Protein AF-A0A951SWK5-F1 (afdb_monomer)

Mean predicted aligned error: 12.71 Å

Radius of gyration: 21.83 Å; Cα contacts (8 Å, |Δi|>4): 196; chains: 1; bounding box: 53×55×47 Å

Sequence (258 aa):
MIQLIGITATIYLVAHISNQRVHWLKRLQWPSSLYTGSILLLLGPQILNWLPETIFESYQSWPGILISFLFSGMILEPAASIKIKGRVIFSQGLYVWLIGFLQLALGYFVVSIWAAPNERLFANAIELSFLGGHGASSAFVEIAARLGFKPAADLAITAATISLIVGMSFGLLIVEFHRRFPNYGQTDNSDQHLEKKEDDTDKDQAKIQQISEQQQFTSFLVPIFPVFVSYLIVNGVALFVPSVKELPLFFFVIVVAY

Solvent-accessible surface area (backbone atoms only — not comparable to full-atom values): 13877 Å² total; per-residue (Å²): 108,72,67,56,54,50,52,52,50,52,47,36,51,54,36,43,54,50,46,75,70,39,72,71,49,54,67,42,66,70,55,54,65,60,49,28,50,52,51,50,52,50,37,21,69,91,66,61,52,71,47,61,65,73,56,54,63,58,54,68,63,45,60,61,55,53,50,22,41,50,50,18,42,65,54,60,46,78,76,68,88,69,82,70,54,66,67,57,58,50,52,51,51,52,50,54,51,50,51,44,54,49,36,35,52,49,19,45,52,54,35,70,77,75,48,62,89,90,50,61,67,46,12,50,22,50,26,27,6,63,76,40,24,59,66,43,13,54,61,38,37,63,57,24,50,76,71,72,43,48,71,35,21,58,47,7,41,54,39,12,57,51,35,50,56,52,50,52,51,50,52,37,45,51,53,49,48,39,73,75,39,72,85,62,79,75,52,88,73,56,56,64,55,47,54,52,45,48,54,50,46,52,52,47,47,54,51,50,60,70,51,38,89,82,45,59,71,56,68,64,47,60,25,46,50,30,45,51,52,29,52,49,48,43,61,58,47,32,75,80,40,66,71,50,69,77,54,64,67,38,63,44,11,52,66,63,36,105

Foldseek 3Di:
DVVLVVVLVVLLVVLVVVCVPDPVSVLLPDDSVLSSVVVCVCCPCVHVPNDDVVSVVVVVPPVLLVLLLVLLLVLLPPPPPPPPPVVNVVVVVVVLVVVLVVQLVVLQVVCVVPHDPVVNLLSCLRSCQQSVAQPSLVVVCVVCVVVVNNVSSVSSNVSNVVNVSVVSSVVSVVVSVCVVCVPPPPPPPPVCVVVVVVVVVVVVVVVVVVVCPPCVVVSSVSSVVLLVVLVVCLVVCCVVPVCSVVDRSSVSSNVSSD

pLDDT: mean 73.69, std 13.9, range [38.12, 92.31]

Nearest PDB structures (foldseek):
  3zx6-assembly1_B  TM=1.359E-01  e=5.012E+00  Archaeoglobus fulgidus DSM 4304

Structure (mmCIF, N/CA/C/O backbone):
data_AF-A0A951SWK5-F1
#
_entry.id   AF-A0A951SWK5-F1
#
loop_
_atom_site.group_PDB
_atom_site.id
_atom_site.type_symbol
_atom_site.label_atom_id
_atom_site.label_alt_id
_atom_site.label_comp_id
_atom_site.label_asym_id
_atom_site.label_entity_id
_atom_site.label_seq_id
_atom_site.pdbx_PDB_ins_code
_atom_site.Cartn_x
_atom_site.Cartn_y
_atom_site.Cartn_z
_atom_site.occupancy
_atom_site.B_iso_or_equiv
_atom_site.auth_seq_id
_atom_site.auth_comp_id
_atom_site.auth_asym_id
_atom_site.auth_atom_id
_atom_site.pdbx_PDB_model_num
ATOM 1 N N . MET A 1 1 ? -17.919 13.934 13.064 1.00 60.19 1 MET A N 1
ATOM 2 C CA . MET A 1 1 ? -16.440 14.051 13.126 1.00 60.19 1 MET A CA 1
ATOM 3 C C . MET A 1 1 ? -15.857 13.733 14.504 1.00 60.19 1 MET A C 1
ATOM 5 O O . MET A 1 1 ? -14.982 12.886 14.567 1.00 60.19 1 MET A O 1
ATOM 9 N N . ILE A 1 2 ? -16.338 14.329 15.605 1.00 70.62 2 ILE A N 1
ATOM 10 C CA . ILE A 1 2 ? -15.786 14.081 16.961 1.00 70.62 2 ILE A CA 1
ATOM 11 C C . ILE A 1 2 ? -15.877 12.600 17.379 1.00 70.62 2 ILE A C 1
ATOM 13 O O . ILE A 1 2 ? -14.906 12.045 17.880 1.00 70.62 2 ILE A O 1
ATOM 17 N N . GLN A 1 3 ? -17.003 11.931 17.105 1.00 70.62 3 GLN A N 1
ATOM 18 C CA . GLN A 1 3 ? -17.177 10.499 17.401 1.00 70.62 3 GLN A CA 1
ATOM 19 C C . GLN A 1 3 ? -16.223 9.597 16.597 1.00 70.62 3 GLN A C 1
ATOM 21 O O . GLN A 1 3 ? -15.676 8.650 17.148 1.00 70.62 3 GLN A O 1
ATOM 26 N N . LEU A 1 4 ? -15.968 9.931 15.326 1.00 69.12 4 LEU A N 1
ATOM 27 C CA . LEU A 1 4 ? -15.008 9.235 14.456 1.00 69.12 4 LEU A CA 1
ATOM 28 C C . LEU A 1 4 ? -13.595 9.281 15.046 1.00 69.12 4 LEU A C 1
ATOM 30 O O . LEU A 1 4 ? -12.956 8.249 15.220 1.00 69.12 4 LEU A O 1
ATOM 34 N N . ILE A 1 5 ? -13.143 10.484 15.404 1.00 74.00 5 ILE A N 1
ATOM 35 C CA . ILE A 1 5 ? -11.809 10.710 15.970 1.00 74.00 5 ILE A CA 1
ATOM 36 C C . ILE A 1 5 ? -11.687 10.023 17.334 1.00 74.00 5 ILE A C 1
ATOM 38 O O . ILE A 1 5 ? -10.668 9.398 17.612 1.00 74.00 5 ILE A O 1
ATOM 42 N N . GLY A 1 6 ? -12.739 10.078 18.160 1.00 77.75 6 GLY A N 1
ATOM 43 C CA . GLY A 1 6 ? -12.783 9.395 19.452 1.00 77.75 6 GLY A CA 1
ATOM 44 C C . GLY A 1 6 ? -12.621 7.881 19.322 1.00 77.75 6 GLY A C 1
ATOM 45 O O . GLY A 1 6 ? -11.788 7.296 20.009 1.00 77.75 6 GLY A O 1
ATOM 46 N N . ILE A 1 7 ? -13.346 7.254 18.391 1.00 76.25 7 ILE A N 1
ATOM 47 C CA . ILE A 1 7 ? -13.276 5.806 18.158 1.00 76.25 7 ILE A CA 1
ATOM 48 C C . ILE A 1 7 ? -11.898 5.401 17.620 1.00 76.25 7 ILE A C 1
ATOM 50 O O . ILE A 1 7 ? -11.304 4.460 18.150 1.00 76.25 7 ILE A O 1
ATOM 54 N N . THR A 1 8 ? -11.336 6.125 16.640 1.00 72.81 8 THR A N 1
ATOM 55 C CA . THR A 1 8 ? -9.964 5.840 16.173 1.00 72.81 8 THR A CA 1
ATOM 56 C C . THR A 1 8 ? -8.959 5.984 17.298 1.00 72.81 8 THR A C 1
ATOM 58 O O . THR A 1 8 ? -8.092 5.132 17.437 1.00 72.81 8 THR A O 1
ATOM 61 N N . ALA A 1 9 ? -9.068 7.042 18.104 1.00 74.69 9 ALA A N 1
ATOM 62 C CA . ALA A 1 9 ? -8.133 7.308 19.186 1.00 74.69 9 ALA A CA 1
ATOM 63 C C . ALA A 1 9 ? -8.199 6.220 20.264 1.00 74.69 9 ALA A C 1
ATOM 65 O O . ALA A 1 9 ? -7.157 5.764 20.728 1.00 74.69 9 ALA A O 1
ATOM 66 N N . THR A 1 10 ? -9.398 5.750 20.627 1.00 78.88 10 THR A N 1
ATOM 67 C CA . THR A 1 10 ? -9.554 4.637 21.571 1.00 78.88 10 THR A CA 1
ATOM 68 C C . THR A 1 10 ? -8.968 3.342 21.010 1.00 78.88 10 THR A C 1
ATOM 70 O O . THR A 1 10 ? -8.192 2.686 21.700 1.00 78.88 10 THR A O 1
ATOM 73 N N . ILE A 1 11 ? -9.269 2.993 19.754 1.00 78.69 11 ILE A N 1
ATOM 74 C CA . ILE A 1 11 ? -8.727 1.782 19.114 1.00 78.69 11 ILE A CA 1
ATOM 75 C C . ILE A 1 11 ? -7.204 1.874 18.988 1.00 78.69 11 ILE A C 1
ATOM 77 O O . ILE A 1 11 ? -6.506 0.915 19.310 1.00 78.69 11 ILE A O 1
ATOM 81 N N . TYR A 1 12 ? -6.680 3.033 18.588 1.00 79.06 12 TYR A N 1
ATOM 82 C CA . TYR A 1 12 ? -5.246 3.290 18.499 1.00 79.06 12 TYR A CA 1
ATOM 83 C C . TYR A 1 12 ? -4.565 3.135 19.857 1.00 79.06 12 TYR A C 1
ATOM 85 O O . TYR A 1 12 ? -3.524 2.492 19.958 1.00 79.06 12 TYR A O 1
ATOM 93 N N . LEU A 1 13 ? -5.165 3.674 20.919 1.00 77.88 13 LEU A N 1
ATOM 94 C CA . LEU A 1 13 ? -4.634 3.581 22.275 1.00 77.88 13 LEU A CA 1
ATOM 95 C C . LEU A 1 13 ? -4.613 2.125 22.761 1.00 77.88 13 LEU A C 1
ATOM 97 O O . LEU A 1 13 ? -3.603 1.673 23.299 1.00 77.88 13 LEU A O 1
ATOM 101 N N . VAL A 1 14 ? -5.674 1.359 22.499 1.00 78.50 14 VAL A N 1
ATOM 102 C CA . VAL A 1 14 ? -5.724 -0.082 22.797 1.00 78.50 14 VAL A CA 1
ATOM 103 C C . VAL A 1 14 ? -4.668 -0.849 21.995 1.00 78.50 14 VAL A C 1
ATOM 105 O O . VAL A 1 14 ? -3.933 -1.658 22.565 1.00 78.50 14 VAL A O 1
ATOM 108 N N . ALA A 1 15 ? -4.537 -0.569 20.697 1.00 71.94 15 ALA A N 1
ATOM 109 C CA . ALA A 1 15 ? -3.539 -1.185 19.827 1.00 71.94 15 ALA A CA 1
ATOM 110 C C . ALA A 1 15 ? -2.110 -0.875 20.297 1.00 71.94 15 ALA A C 1
ATOM 112 O O . ALA A 1 15 ? -1.264 -1.768 20.376 1.00 71.94 15 ALA A O 1
ATOM 113 N N . HIS A 1 16 ? -1.852 0.376 20.679 1.00 74.38 16 HIS A N 1
ATOM 114 C CA . HIS A 1 16 ? -0.561 0.828 21.174 1.00 74.38 16 HIS A CA 1
ATOM 115 C C . HIS A 1 16 ? -0.187 0.148 22.499 1.00 74.38 16 HIS A C 1
ATOM 117 O O . HIS A 1 16 ? 0.918 -0.377 22.629 1.00 74.38 16 HIS A O 1
ATOM 123 N N . ILE A 1 17 ? -1.117 0.080 23.459 1.00 75.25 17 ILE A N 1
ATOM 124 C CA . ILE A 1 17 ? -0.899 -0.619 24.736 1.00 75.25 17 ILE A CA 1
ATOM 125 C C . ILE A 1 17 ? -0.672 -2.120 24.509 1.00 75.25 17 ILE A C 1
ATOM 127 O O . ILE A 1 17 ? 0.207 -2.713 25.139 1.00 75.25 17 ILE A O 1
ATOM 131 N N . SER A 1 18 ? -1.426 -2.737 23.596 1.00 67.06 18 SER A N 1
ATOM 132 C CA . SER A 1 18 ? -1.272 -4.154 23.251 1.00 67.06 18 SER A CA 1
ATOM 133 C C . SER A 1 18 ? 0.120 -4.447 22.675 1.00 67.06 18 SER A C 1
ATOM 135 O O . SER A 1 18 ? 0.798 -5.376 23.127 1.00 67.06 18 SER A O 1
ATOM 137 N N . ASN A 1 19 ? 0.614 -3.583 21.779 1.00 65.38 19 ASN A N 1
ATOM 138 C CA . ASN A 1 19 ? 1.964 -3.685 21.215 1.00 65.38 19 ASN A CA 1
ATOM 139 C C . ASN A 1 19 ? 3.055 -3.624 22.305 1.00 65.38 19 ASN A C 1
ATOM 141 O O . ASN A 1 19 ? 4.072 -4.311 22.232 1.00 65.38 19 ASN A O 1
ATOM 145 N N . GLN A 1 20 ? 2.829 -2.860 23.379 1.00 63.62 20 GLN A N 1
ATOM 146 C CA . GLN A 1 20 ? 3.773 -2.758 24.494 1.00 63.62 20 GLN A CA 1
ATOM 147 C C . GLN A 1 20 ? 3.725 -3.929 25.490 1.00 63.62 20 GLN A C 1
ATOM 149 O O . GLN A 1 20 ? 4.656 -4.072 26.290 1.00 63.62 20 GLN A O 1
ATOM 154 N N . ARG A 1 21 ? 2.701 -4.790 25.470 1.00 61.47 21 ARG A N 1
ATOM 155 C CA . ARG A 1 21 ? 2.613 -5.939 26.392 1.00 61.47 21 ARG A CA 1
ATOM 156 C C . ARG A 1 21 ? 3.019 -7.273 25.772 1.00 61.47 21 ARG A C 1
ATOM 158 O O . ARG A 1 21 ? 3.530 -8.130 26.492 1.00 61.47 21 ARG A O 1
ATOM 165 N N . VAL A 1 22 ? 2.835 -7.469 24.468 1.00 68.75 22 VAL A N 1
ATOM 166 C CA . VAL A 1 22 ? 3.059 -8.780 23.840 1.00 68.75 22 VAL A CA 1
ATOM 167 C C . VAL A 1 22 ? 4.495 -8.910 23.309 1.00 68.75 22 VAL A C 1
ATOM 169 O O . VAL A 1 22 ? 4.902 -8.216 22.382 1.00 68.75 22 VAL A O 1
ATOM 172 N N . HIS A 1 23 ? 5.274 -9.838 23.880 1.00 55.09 23 HIS A N 1
ATOM 173 C CA . HIS A 1 23 ? 6.696 -10.047 23.547 1.00 55.09 23 HIS A CA 1
ATOM 174 C C . HIS A 1 23 ? 6.948 -10.421 22.074 1.00 55.09 23 HIS A C 1
ATOM 176 O O . HIS A 1 23 ? 7.971 -10.032 21.512 1.00 55.09 23 HIS A O 1
ATOM 182 N N . TRP A 1 24 ? 6.024 -11.149 21.438 1.00 58.59 24 TRP A N 1
ATOM 183 C CA . TRP A 1 24 ? 6.114 -11.504 20.014 1.00 58.59 24 TRP A CA 1
ATOM 184 C C . TRP A 1 24 ? 5.902 -10.293 19.093 1.00 58.59 24 TRP A C 1
ATOM 186 O O . TRP A 1 24 ? 6.612 -10.143 18.104 1.00 58.59 24 TRP A O 1
ATOM 196 N N . LEU A 1 25 ? 4.989 -9.389 19.461 1.00 57.41 25 LEU A N 1
ATOM 197 C CA . LEU A 1 25 ? 4.675 -8.178 18.694 1.00 57.41 25 LEU A CA 1
ATOM 198 C C . LEU A 1 25 ? 5.792 -7.129 18.797 1.00 57.41 25 LEU A C 1
ATOM 200 O O . LEU A 1 25 ? 6.163 -6.535 17.788 1.00 57.41 25 LEU A O 1
ATOM 204 N N . LYS A 1 26 ? 6.422 -6.989 19.975 1.00 58.16 26 LYS A N 1
ATOM 205 C CA . LYS A 1 26 ? 7.637 -6.165 20.140 1.00 58.16 26 LYS A CA 1
ATOM 206 C C . LYS A 1 26 ? 8.782 -6.613 19.243 1.00 58.16 26 LYS A C 1
ATOM 208 O O . LYS A 1 26 ? 9.553 -5.789 18.765 1.00 58.16 26 LYS A O 1
ATOM 213 N N . ARG A 1 27 ? 8.906 -7.925 19.032 1.00 59.09 27 ARG A N 1
ATOM 214 C CA . ARG A 1 27 ? 9.964 -8.508 18.206 1.00 59.09 27 ARG A CA 1
ATOM 215 C C . ARG A 1 27 ? 9.763 -8.222 16.719 1.00 59.09 27 ARG A C 1
ATOM 217 O O . ARG A 1 27 ? 10.744 -8.146 15.996 1.00 59.09 27 ARG A O 1
ATOM 224 N N . LEU A 1 28 ? 8.513 -8.054 16.290 1.00 63.72 28 LEU A N 1
ATOM 225 C CA . LEU A 1 28 ? 8.137 -7.779 14.904 1.00 63.72 28 LEU A CA 1
ATOM 226 C C . LEU A 1 28 ? 8.219 -6.289 14.533 1.00 63.72 28 LEU A C 1
ATOM 228 O O . LEU A 1 28 ? 8.094 -5.972 13.359 1.00 63.72 28 LEU A O 1
ATOM 232 N N . GLN A 1 29 ? 8.408 -5.388 15.508 1.00 66.38 29 GLN A N 1
ATOM 233 C CA . GLN A 1 29 ? 8.496 -3.930 15.316 1.00 66.38 29 GLN A CA 1
ATOM 234 C C . GLN A 1 29 ? 7.377 -3.318 14.450 1.00 66.38 29 GLN A C 1
ATOM 236 O O . GLN A 1 29 ? 7.567 -2.285 13.813 1.00 66.38 29 GLN A O 1
ATOM 241 N N . TRP A 1 30 ? 6.192 -3.931 14.401 1.00 70.62 30 TRP A N 1
ATOM 242 C CA . TRP A 1 30 ? 5.088 -3.370 13.623 1.00 70.62 30 TRP A CA 1
ATOM 243 C C . TRP A 1 30 ? 4.732 -1.966 14.135 1.00 70.62 30 TRP A C 1
ATOM 245 O O . TRP A 1 30 ? 4.606 -1.764 15.353 1.00 70.62 30 TRP A O 1
ATOM 255 N N . PRO A 1 31 ? 4.524 -0.995 13.232 1.00 70.00 31 PRO A N 1
ATOM 256 C CA . PRO A 1 31 ? 4.086 0.326 13.635 1.00 70.00 31 PRO A CA 1
ATOM 257 C C . PRO A 1 31 ? 2.661 0.265 14.188 1.00 70.00 31 PRO A C 1
ATOM 259 O O . PRO A 1 31 ? 1.815 -0.511 13.733 1.00 70.00 31 PRO A O 1
ATOM 262 N N . SER A 1 32 ? 2.371 1.123 15.168 1.00 69.38 32 SER A N 1
ATOM 263 C CA . SER A 1 32 ? 1.049 1.230 15.804 1.00 69.38 32 SER A CA 1
ATOM 264 C C . SER A 1 32 ? -0.075 1.521 14.802 1.00 69.38 32 SER A C 1
ATOM 266 O O . SER A 1 32 ? -1.212 1.093 15.016 1.00 69.38 32 SER A O 1
ATOM 268 N N . SER A 1 33 ? 0.235 2.1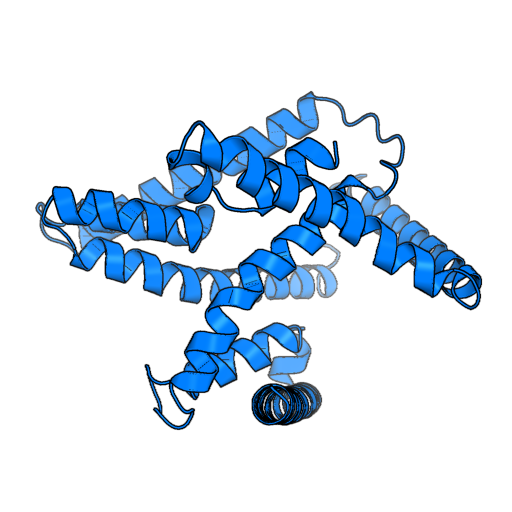85 13.684 1.00 79.38 33 SER A N 1
ATOM 269 C CA . SER A 1 33 ? -0.700 2.436 12.583 1.00 79.38 33 SER A CA 1
ATOM 270 C C . SER A 1 33 ? -1.193 1.146 11.916 1.00 79.38 33 SER A C 1
ATOM 272 O O . SER A 1 33 ? -2.398 1.004 11.710 1.00 79.38 33 SER A O 1
ATOM 274 N N . LEU A 1 34 ? -0.305 0.178 11.653 1.00 78.69 34 LEU A N 1
ATOM 275 C CA . LEU A 1 34 ? -0.665 -1.094 11.015 1.00 78.69 34 LEU A CA 1
ATOM 276 C C . LEU A 1 34 ? -1.572 -1.938 11.919 1.00 78.69 34 LEU A C 1
ATOM 278 O O . LEU A 1 34 ? -2.562 -2.505 11.452 1.00 78.69 34 LEU A O 1
ATOM 282 N N . TYR A 1 35 ? -1.281 -1.978 13.222 1.00 75.94 35 TYR A N 1
ATOM 283 C CA . TYR A 1 35 ? -2.136 -2.661 14.196 1.00 75.94 35 TYR A CA 1
ATOM 284 C C . TYR A 1 35 ? -3.525 -2.045 14.266 1.00 75.94 35 TYR A C 1
ATOM 286 O O . TYR A 1 35 ? -4.523 -2.758 14.207 1.00 75.94 35 TYR A O 1
ATOM 294 N N . THR A 1 36 ? -3.581 -0.718 14.372 1.00 80.38 36 THR A N 1
ATOM 295 C CA . THR A 1 36 ? -4.844 0.019 14.446 1.00 80.38 36 THR A CA 1
ATOM 296 C C . THR A 1 36 ? -5.683 -0.244 13.200 1.00 80.38 36 THR A C 1
ATOM 298 O O . THR A 1 36 ? -6.855 -0.581 13.328 1.00 80.38 36 THR A O 1
ATOM 301 N N . GLY A 1 37 ? -5.077 -0.174 12.008 1.00 82.06 37 GLY A N 1
ATOM 302 C CA . GLY A 1 37 ? -5.752 -0.468 10.743 1.00 82.06 37 GLY A CA 1
ATOM 303 C C . GLY A 1 37 ? -6.249 -1.912 10.648 1.00 82.06 37 GLY A C 1
ATOM 304 O O . GLY A 1 37 ? -7.395 -2.138 10.276 1.00 82.06 37 GLY A O 1
ATOM 305 N N . SER A 1 38 ? -5.434 -2.887 11.057 1.00 82.19 38 SER A N 1
ATOM 306 C CA . SER A 1 38 ? -5.812 -4.309 11.032 1.00 82.19 38 SER A CA 1
ATOM 307 C C . SER A 1 38 ? -6.960 -4.619 12.000 1.00 82.19 38 SER A C 1
ATOM 309 O O . SER A 1 38 ? -7.891 -5.340 11.653 1.00 82.19 38 SER A O 1
ATOM 311 N N . ILE A 1 39 ? -6.934 -4.040 13.204 1.00 81.50 39 ILE A N 1
ATOM 312 C CA . ILE A 1 39 ? -8.014 -4.171 14.194 1.00 81.50 39 ILE A CA 1
ATOM 313 C C . ILE A 1 39 ? -9.291 -3.493 13.688 1.00 81.50 39 ILE A C 1
ATOM 315 O O . ILE A 1 39 ? -10.374 -4.054 13.827 1.00 81.50 39 ILE A O 1
ATOM 319 N N . LEU A 1 40 ? -9.172 -2.315 13.071 1.00 79.81 40 LEU A N 1
ATOM 320 C CA . LEU A 1 40 ? -10.307 -1.600 12.493 1.00 79.81 40 LEU A CA 1
ATOM 321 C C . LEU A 1 40 ? -10.937 -2.382 11.331 1.00 79.81 40 LEU A C 1
ATOM 323 O O . LEU A 1 40 ? -12.158 -2.408 11.221 1.00 79.81 40 LEU A O 1
ATOM 327 N N . LEU A 1 41 ? -10.124 -3.062 10.517 1.00 81.00 41 LEU A N 1
ATOM 328 C CA . LEU A 1 41 ? -10.593 -3.951 9.452 1.00 81.00 41 LEU A CA 1
ATOM 329 C C . LEU A 1 41 ? -11.349 -5.162 10.024 1.00 81.00 41 LEU A C 1
ATOM 331 O O . LEU A 1 41 ? -12.422 -5.498 9.535 1.00 81.00 41 LEU A O 1
ATOM 335 N N . LEU A 1 42 ? -10.833 -5.775 11.099 1.00 82.38 42 LEU A N 1
ATOM 336 C CA . LEU A 1 42 ? -11.510 -6.872 11.804 1.00 82.38 42 LEU A CA 1
ATOM 337 C C . LEU A 1 42 ? -12.834 -6.434 12.443 1.00 82.38 42 LEU A C 1
ATOM 339 O O . LEU A 1 42 ? -13.798 -7.189 12.418 1.00 82.38 42 LEU A O 1
ATOM 343 N N . LEU A 1 43 ? -12.895 -5.226 13.004 1.00 80.31 43 LEU A N 1
ATOM 344 C CA . LEU A 1 43 ? -14.107 -4.649 13.604 1.00 80.31 43 LEU A CA 1
ATOM 345 C C . LEU A 1 43 ? -15.081 -4.060 12.571 1.00 80.31 43 LEU A C 1
ATOM 347 O O . LEU A 1 43 ? -16.200 -3.677 12.928 1.00 80.31 43 LEU A O 1
ATOM 351 N N . GLY A 1 44 ? -14.652 -3.966 11.313 1.00 77.06 44 GLY A N 1
ATOM 352 C CA . GLY A 1 44 ? -15.408 -3.383 10.219 1.00 77.06 44 GLY A CA 1
ATOM 353 C C . GLY A 1 44 ? -16.624 -4.216 9.794 1.00 77.06 44 GLY A C 1
ATOM 354 O O . GLY A 1 44 ? -16.805 -5.358 10.238 1.00 77.06 44 GLY A O 1
ATOM 355 N N . PRO A 1 45 ? -17.454 -3.656 8.896 1.00 72.00 45 PRO A N 1
ATOM 356 C CA . PRO A 1 45 ? -18.682 -4.289 8.413 1.00 72.00 45 PRO A CA 1
ATOM 357 C C . PRO A 1 45 ? -18.436 -5.622 7.696 1.00 72.00 45 PRO A C 1
ATOM 359 O O . PRO A 1 45 ? -19.321 -6.470 7.671 1.00 72.00 45 PRO A O 1
ATOM 362 N N . GLN A 1 46 ? -17.228 -5.851 7.164 1.00 74.38 46 GLN A N 1
ATOM 363 C CA . GLN A 1 46 ? -16.908 -7.087 6.447 1.00 74.38 46 GLN A CA 1
ATOM 364 C C . GLN A 1 46 ? -16.738 -8.322 7.350 1.00 74.38 46 GLN A C 1
ATOM 366 O O . GLN A 1 46 ? -16.805 -9.436 6.835 1.00 74.38 46 GLN A O 1
ATOM 371 N N . ILE A 1 47 ? -16.476 -8.156 8.657 1.00 79.38 47 ILE A N 1
ATOM 372 C CA . ILE A 1 47 ? -16.116 -9.276 9.550 1.00 79.38 47 ILE A CA 1
ATOM 373 C C . ILE A 1 47 ? -16.997 -9.307 10.805 1.00 79.38 47 ILE A C 1
ATOM 375 O O . ILE A 1 47 ? -17.809 -10.217 10.947 1.00 79.38 47 ILE A O 1
ATOM 379 N N . LEU A 1 48 ? -16.846 -8.341 11.721 1.00 75.31 48 LEU A N 1
ATOM 380 C CA . LEU A 1 48 ? -17.598 -8.315 12.989 1.00 75.31 48 LEU A CA 1
ATOM 381 C C . LEU A 1 48 ? -18.836 -7.413 12.958 1.00 75.31 48 LEU A C 1
ATOM 383 O O . LEU A 1 48 ? -19.686 -7.540 13.835 1.00 75.31 48 LEU A O 1
ATOM 387 N N . ASN A 1 49 ? -18.924 -6.500 11.984 1.00 78.00 49 ASN A N 1
ATOM 388 C CA . ASN A 1 49 ? -20.014 -5.533 11.824 1.00 78.00 49 ASN A CA 1
ATOM 389 C C . ASN A 1 49 ? -20.378 -4.765 13.109 1.00 78.00 49 ASN A C 1
ATOM 391 O O . ASN A 1 49 ? -21.542 -4.492 13.394 1.00 78.00 49 ASN A O 1
ATOM 395 N N . TRP A 1 50 ? -19.363 -4.435 13.912 1.00 77.44 50 TRP A N 1
ATOM 396 C CA . TRP A 1 50 ? -19.547 -3.671 15.146 1.00 77.44 50 TRP A CA 1
ATOM 397 C C . TRP A 1 50 ? -19.502 -2.161 14.868 1.00 77.44 50 TRP A C 1
ATOM 399 O O . TRP A 1 50 ? -20.184 -1.373 15.524 1.00 77.44 50 TRP A O 1
ATOM 409 N N . LEU A 1 51 ? -18.720 -1.730 13.878 1.00 73.25 51 LEU A N 1
ATOM 410 C CA . LEU A 1 51 ? -18.633 -0.318 13.519 1.00 73.25 51 LEU A CA 1
ATOM 411 C C . LEU A 1 51 ? -19.781 0.117 12.584 1.00 73.25 51 LEU A C 1
ATOM 413 O O . LEU A 1 51 ? -19.994 -0.533 11.563 1.00 73.25 51 LEU A O 1
ATOM 417 N N . PRO A 1 52 ? -20.463 1.246 12.867 1.00 75.56 52 PRO A N 1
ATOM 418 C CA . PRO A 1 52 ? -21.423 1.852 11.945 1.00 75.56 52 PRO A CA 1
ATOM 419 C C . PRO A 1 52 ? -20.824 2.125 10.557 1.00 75.56 52 PRO A C 1
ATOM 421 O O . PRO A 1 52 ? -19.740 2.701 10.453 1.00 75.56 52 PRO A O 1
ATOM 424 N N . GLU A 1 53 ? -21.564 1.811 9.491 1.00 75.56 53 GLU A N 1
ATOM 425 C CA . GLU A 1 53 ? -21.134 2.042 8.099 1.00 75.56 53 GLU A CA 1
ATOM 426 C C . GLU A 1 53 ? -20.808 3.517 7.810 1.00 75.56 53 GLU A C 1
ATOM 428 O O . GLU A 1 53 ? -19.861 3.822 7.088 1.00 75.56 53 GLU A O 1
ATOM 433 N N . THR A 1 54 ? -21.498 4.447 8.474 1.00 75.88 54 THR A N 1
ATOM 434 C CA . THR A 1 54 ? -21.266 5.899 8.357 1.00 75.88 54 THR A CA 1
ATOM 435 C C . THR A 1 54 ? -19.842 6.322 8.736 1.00 75.88 54 THR A C 1
ATOM 437 O O . THR A 1 54 ? -19.300 7.306 8.221 1.00 75.88 54 THR A O 1
ATOM 440 N N . ILE A 1 55 ? -19.208 5.575 9.641 1.00 74.94 55 ILE A N 1
ATOM 441 C CA . ILE A 1 55 ? -17.821 5.787 10.050 1.00 74.94 55 ILE A CA 1
ATOM 442 C C . ILE A 1 55 ? -16.873 5.281 8.956 1.00 74.94 55 ILE A C 1
ATOM 444 O O . ILE A 1 55 ? -15.884 5.943 8.644 1.00 74.94 55 ILE A O 1
ATOM 448 N N . PHE A 1 56 ? -17.190 4.143 8.340 1.00 75.06 56 PHE A N 1
ATOM 449 C CA . PHE A 1 56 ? -16.389 3.555 7.270 1.00 75.06 56 PHE A CA 1
ATOM 450 C C . PHE A 1 56 ? -16.371 4.440 6.014 1.00 75.06 56 PHE A C 1
ATOM 452 O O . PHE A 1 56 ? -15.294 4.752 5.504 1.00 75.06 56 PHE A O 1
ATOM 459 N N . GLU A 1 57 ? -17.536 4.935 5.585 1.00 78.62 57 GLU A N 1
ATOM 460 C CA . GLU A 1 57 ? -17.650 5.870 4.453 1.00 78.62 57 GLU A CA 1
ATOM 461 C C . GLU A 1 57 ? -16.826 7.141 4.674 1.00 78.62 57 GLU A C 1
ATOM 463 O O . GLU A 1 57 ? -16.155 7.639 3.767 1.00 78.62 57 GLU A O 1
ATOM 468 N N . SER A 1 58 ? -16.813 7.638 5.913 1.00 80.38 58 SER A N 1
ATOM 469 C CA . SER A 1 58 ? -16.007 8.802 6.268 1.00 80.38 58 SER A CA 1
ATOM 470 C C . SER A 1 58 ? -14.513 8.526 6.082 1.00 80.38 58 SER A C 1
ATOM 472 O O . SER A 1 58 ? -13.829 9.364 5.497 1.00 80.38 58 SER A O 1
ATOM 474 N N . TYR A 1 59 ? -13.995 7.368 6.514 1.00 79.44 59 TYR A N 1
ATOM 475 C CA . TYR A 1 59 ? -12.572 7.029 6.363 1.00 79.44 59 TYR A CA 1
ATOM 476 C C . TYR A 1 59 ? -12.140 6.795 4.918 1.00 79.44 59 TYR A C 1
ATOM 478 O O . TYR A 1 59 ? -10.984 7.059 4.596 1.00 79.44 59 TYR A O 1
ATOM 486 N N . GLN A 1 60 ? -13.030 6.336 4.038 1.00 80.56 60 GLN A N 1
ATOM 487 C CA . GLN A 1 60 ? -12.680 6.004 2.653 1.00 80.56 60 GLN A CA 1
ATOM 488 C C . GLN A 1 60 ? -12.088 7.196 1.874 1.00 80.56 60 GLN A C 1
ATOM 490 O O . GLN A 1 60 ? -11.255 7.009 0.989 1.00 80.56 60 GLN A O 1
ATOM 495 N N . SER A 1 61 ? -12.464 8.427 2.233 1.00 80.25 61 SER A N 1
ATOM 496 C CA . SER A 1 61 ? -11.970 9.656 1.590 1.00 80.25 61 SER A CA 1
ATOM 497 C C . SER A 1 61 ? -10.596 10.135 2.083 1.00 80.25 61 SER A C 1
ATOM 499 O O . SER A 1 61 ? -9.933 10.925 1.409 1.00 80.25 61 SER A O 1
ATOM 501 N N . TRP A 1 62 ? -10.135 9.663 3.243 1.00 83.12 62 TRP A N 1
ATOM 502 C CA . TRP A 1 62 ? -8.939 10.196 3.904 1.00 83.12 62 TRP A CA 1
ATOM 503 C C . TRP A 1 62 ? -7.622 9.792 3.231 1.00 83.12 62 TRP A C 1
ATOM 505 O O . TRP A 1 62 ? -6.775 10.673 3.060 1.00 83.12 62 TRP A O 1
ATOM 515 N N . PRO A 1 63 ? -7.407 8.523 2.817 1.00 83.75 63 PRO A N 1
ATOM 516 C CA . PRO A 1 63 ? -6.131 8.096 2.250 1.00 83.75 63 PRO A CA 1
ATOM 517 C C . PRO A 1 63 ? -5.692 8.931 1.050 1.00 83.75 63 PRO A C 1
ATOM 519 O O . PRO A 1 63 ? -4.527 9.298 0.970 1.00 83.75 63 PRO A O 1
ATOM 522 N N . GLY A 1 64 ? -6.611 9.300 0.151 1.00 80.38 64 GLY A N 1
ATOM 523 C CA . GLY A 1 64 ? -6.271 10.104 -1.028 1.00 80.38 64 GLY A CA 1
ATOM 524 C C . GLY A 1 64 ? -5.726 11.491 -0.669 1.00 80.38 64 GLY A C 1
ATOM 525 O O . GLY A 1 64 ? -4.744 11.951 -1.257 1.00 80.38 64 GLY A O 1
ATOM 526 N N . ILE A 1 65 ? -6.320 12.137 0.338 1.00 82.38 65 ILE A N 1
ATOM 527 C CA . ILE A 1 65 ? -5.872 13.446 0.829 1.00 82.38 65 ILE A CA 1
ATOM 528 C C . ILE A 1 65 ? -4.520 13.296 1.533 1.00 82.38 65 ILE A C 1
ATOM 530 O O . ILE A 1 65 ? -3.580 14.022 1.222 1.00 82.38 65 ILE A O 1
ATOM 534 N N . LEU A 1 66 ? -4.391 12.313 2.429 1.00 84.06 66 LEU A N 1
ATOM 535 C CA . LEU A 1 66 ? -3.160 12.054 3.182 1.00 84.06 66 LEU A CA 1
ATOM 536 C C . LEU A 1 66 ? -1.975 11.704 2.267 1.00 84.06 66 LEU A C 1
ATOM 538 O O . LEU A 1 66 ? -0.875 12.205 2.480 1.00 84.06 66 LEU A O 1
ATOM 542 N N . ILE A 1 67 ? -2.194 10.904 1.218 1.00 82.12 67 ILE A N 1
ATOM 543 C CA . ILE A 1 67 ? -1.170 10.564 0.216 1.00 82.12 67 ILE A CA 1
ATOM 544 C C . ILE A 1 67 ? -0.750 11.806 -0.579 1.00 82.12 67 ILE A C 1
ATOM 546 O O . ILE A 1 67 ? 0.429 11.982 -0.872 1.00 82.12 67 ILE A O 1
ATOM 550 N N . SER A 1 68 ? -1.693 12.696 -0.895 1.00 81.31 68 SER A N 1
ATOM 551 C CA . SER A 1 68 ? -1.386 13.962 -1.572 1.00 81.31 68 SER A CA 1
ATOM 552 C C . SER A 1 68 ? -0.470 14.840 -0.713 1.00 81.31 68 SER A C 1
ATOM 554 O O . SER A 1 68 ? 0.525 15.362 -1.207 1.00 81.31 68 SER A O 1
ATOM 556 N N . PHE A 1 69 ? -0.743 14.935 0.590 1.00 82.19 69 PHE A N 1
ATOM 557 C CA . PHE A 1 69 ? 0.138 15.619 1.539 1.00 82.19 69 PHE A CA 1
ATOM 558 C C . PHE A 1 69 ? 1.512 14.954 1.667 1.00 82.19 69 PHE A C 1
ATOM 560 O O . PHE A 1 69 ? 2.521 15.658 1.677 1.00 82.19 69 PHE A O 1
ATOM 567 N N . LEU A 1 70 ? 1.559 13.619 1.717 1.00 83.00 70 LEU A N 1
ATOM 568 C CA . LEU A 1 70 ? 2.803 12.849 1.768 1.00 83.00 70 LEU A CA 1
ATOM 569 C C . LEU A 1 70 ? 3.699 13.160 0.561 1.00 83.00 70 LEU A C 1
ATOM 571 O O . LEU A 1 70 ? 4.858 13.525 0.740 1.00 83.00 70 LEU A O 1
ATOM 575 N N . PHE A 1 71 ? 3.161 13.069 -0.660 1.00 77.75 71 PHE A N 1
ATOM 576 C CA . PHE A 1 71 ? 3.922 13.375 -1.874 1.00 77.75 71 PHE A CA 1
ATOM 577 C C . PHE A 1 71 ? 4.313 14.847 -1.957 1.00 77.75 71 PHE A C 1
ATOM 579 O O . PHE A 1 71 ? 5.438 15.150 -2.349 1.00 77.75 71 PHE A O 1
ATOM 586 N N . SER A 1 72 ? 3.425 15.754 -1.543 1.00 79.44 72 SER A N 1
ATOM 587 C CA . SER A 1 72 ? 3.749 17.177 -1.498 1.00 79.44 72 SER A CA 1
ATOM 588 C C . SER A 1 72 ? 4.927 17.465 -0.574 1.00 79.44 72 SER A C 1
ATOM 590 O O . SER A 1 72 ? 5.775 18.269 -0.935 1.00 79.44 72 SER A O 1
ATOM 592 N N . GLY A 1 73 ? 4.978 16.847 0.609 1.00 77.12 73 GLY A N 1
ATOM 593 C CA . GLY A 1 73 ? 6.090 17.024 1.542 1.00 77.12 73 GLY A CA 1
ATOM 594 C C . GLY A 1 73 ? 7.385 16.415 1.012 1.00 77.12 73 GLY A C 1
ATOM 595 O O . GLY A 1 73 ? 8.419 17.070 1.036 1.00 77.12 73 GLY A O 1
ATOM 596 N N . MET A 1 74 ? 7.311 15.199 0.466 1.00 75.25 74 MET A N 1
ATOM 597 C CA . MET A 1 74 ? 8.482 14.457 -0.011 1.00 75.25 74 MET A CA 1
ATOM 598 C C . MET A 1 74 ? 9.187 15.127 -1.201 1.00 75.25 74 MET A C 1
ATOM 600 O O . MET A 1 74 ? 10.401 15.024 -1.325 1.00 75.25 74 MET A O 1
ATOM 604 N N . ILE A 1 75 ? 8.442 15.789 -2.091 1.00 73.12 75 ILE A N 1
ATOM 605 C CA . ILE A 1 75 ? 9.025 16.484 -3.253 1.00 73.12 75 ILE A CA 1
ATOM 606 C C . ILE A 1 75 ? 9.553 17.870 -2.867 1.00 73.12 75 ILE A C 1
ATOM 608 O O . ILE A 1 75 ? 10.535 18.340 -3.436 1.00 73.12 75 ILE A O 1
ATOM 612 N N . LEU A 1 76 ? 8.904 18.516 -1.899 1.00 69.44 76 LEU A N 1
ATOM 613 C CA . LEU A 1 76 ? 9.229 19.875 -1.475 1.00 69.44 76 LEU A CA 1
ATOM 614 C C . LEU A 1 76 ? 10.380 19.926 -0.464 1.00 69.44 76 LEU A C 1
ATOM 616 O O . LEU A 1 76 ? 10.978 20.984 -0.260 1.00 69.44 76 LEU A O 1
ATOM 620 N N . GLU A 1 77 ? 10.708 18.791 0.156 1.00 64.25 77 GLU A N 1
ATOM 621 C CA . GLU A 1 77 ? 11.950 18.630 0.897 1.00 64.25 77 GLU A CA 1
ATOM 622 C C . GLU A 1 77 ? 13.124 18.929 -0.050 1.00 64.25 77 GLU A C 1
ATOM 624 O O . GLU A 1 77 ? 13.173 18.366 -1.149 1.00 64.25 77 GLU A O 1
ATOM 629 N N . PRO A 1 78 ? 14.050 19.845 0.311 1.00 55.16 78 PRO A N 1
ATOM 630 C CA . PRO A 1 78 ? 15.140 20.215 -0.571 1.00 55.16 78 PRO A CA 1
ATOM 631 C C . PRO A 1 78 ? 15.868 18.938 -0.942 1.00 55.16 78 PRO A C 1
ATOM 633 O O . PRO A 1 78 ? 16.416 18.273 -0.062 1.00 55.16 78 PRO A O 1
ATOM 636 N N . ALA A 1 79 ? 15.856 18.589 -2.230 1.00 54.50 79 ALA A N 1
ATOM 637 C CA . ALA A 1 79 ? 16.657 17.493 -2.723 1.00 54.50 79 ALA A CA 1
ATOM 638 C C . ALA A 1 79 ? 18.096 17.813 -2.321 1.00 54.50 79 ALA A C 1
ATOM 640 O O . ALA A 1 79 ? 18.767 18.629 -2.963 1.00 54.50 79 ALA A O 1
ATOM 641 N N . ALA A 1 80 ? 18.566 17.196 -1.228 1.00 49.12 80 ALA A N 1
ATOM 642 C CA . ALA A 1 80 ? 19.979 17.121 -0.920 1.00 49.12 80 ALA A CA 1
ATOM 643 C C . ALA A 1 80 ? 20.631 16.774 -2.251 1.00 49.12 80 ALA A C 1
ATOM 645 O O . ALA A 1 80 ? 20.092 15.917 -2.956 1.00 49.12 80 ALA A O 1
A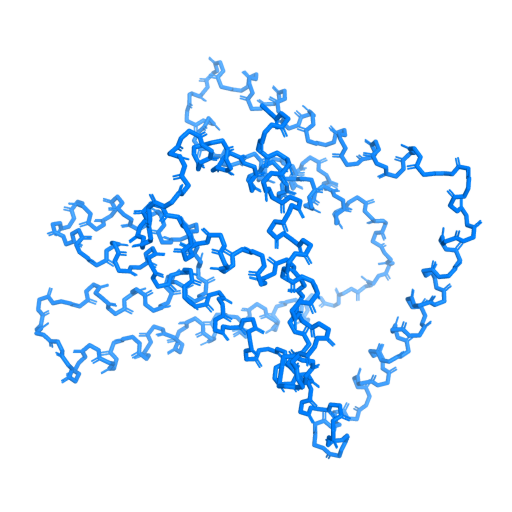TOM 646 N N . SER A 1 81 ? 21.678 17.499 -2.656 1.00 44.59 81 SER A N 1
ATOM 647 C CA . SER A 1 81 ? 22.254 17.438 -4.003 1.00 44.59 81 SER A CA 1
ATOM 648 C C . SER A 1 81 ? 22.912 16.077 -4.274 1.00 44.59 81 SER A C 1
ATOM 650 O O . SER A 1 81 ? 24.117 15.949 -4.501 1.00 44.59 81 SER A O 1
ATOM 652 N N . ILE A 1 82 ? 22.131 15.013 -4.209 1.00 52.16 82 ILE A N 1
ATOM 653 C CA . ILE A 1 82 ? 22.499 13.667 -4.521 1.00 52.16 82 ILE A CA 1
ATOM 654 C C . ILE A 1 82 ? 22.472 13.701 -6.036 1.00 52.16 82 ILE A C 1
ATOM 656 O O . ILE A 1 82 ? 21.419 13.686 -6.668 1.00 52.16 82 ILE A O 1
ATOM 660 N N . LYS A 1 83 ? 23.656 13.809 -6.636 1.00 50.56 83 LYS A N 1
ATOM 661 C CA . LYS A 1 83 ? 23.861 13.446 -8.036 1.00 50.56 83 LYS A CA 1
ATOM 662 C C . LYS A 1 83 ? 23.549 11.955 -8.151 1.00 50.56 83 LYS A C 1
ATOM 664 O O . LYS A 1 83 ? 24.456 11.123 -8.166 1.00 50.56 83 LYS A O 1
ATOM 669 N N . ILE A 1 84 ? 22.265 11.604 -8.147 1.00 58.47 84 ILE A N 1
ATOM 670 C CA . ILE A 1 84 ? 21.817 10.235 -8.328 1.00 58.47 84 ILE A CA 1
ATOM 671 C C . ILE A 1 84 ? 22.215 9.893 -9.756 1.00 58.47 84 ILE A C 1
ATOM 673 O O . ILE A 1 84 ? 21.703 10.450 -10.725 1.00 58.47 84 ILE A O 1
ATOM 677 N N . LYS A 1 85 ? 23.209 9.017 -9.895 1.00 66.06 85 LYS A N 1
ATOM 678 C CA . LYS A 1 85 ? 23.650 8.544 -11.205 1.00 66.06 85 LYS A CA 1
ATOM 679 C C . LYS A 1 85 ? 22.435 7.895 -11.865 1.00 66.06 85 LYS A C 1
ATOM 681 O O . LYS A 1 85 ? 21.892 6.951 -11.298 1.00 66.06 85 LYS A O 1
ATOM 686 N N . GLY A 1 86 ? 22.033 8.345 -13.057 1.00 71.31 86 GLY A N 1
ATOM 687 C CA . GLY A 1 86 ? 20.868 7.790 -13.769 1.00 71.31 86 GLY A CA 1
ATOM 688 C C . GLY A 1 86 ? 20.911 6.262 -13.916 1.00 71.31 86 GLY A C 1
ATOM 689 O O . GLY A 1 86 ? 19.878 5.604 -13.911 1.00 71.31 86 GLY A O 1
ATOM 690 N N . ARG A 1 87 ? 22.118 5.676 -13.911 1.00 73.56 87 ARG A N 1
ATOM 691 C CA . ARG A 1 87 ? 22.347 4.225 -13.861 1.00 73.56 87 ARG A CA 1
ATOM 692 C C . ARG A 1 87 ? 21.750 3.539 -12.623 1.00 73.56 87 ARG A C 1
ATOM 694 O O . ARG A 1 87 ? 21.269 2.421 -12.747 1.00 73.56 87 ARG A O 1
ATOM 701 N N . VAL A 1 88 ? 21.778 4.178 -11.452 1.00 75.88 88 VAL A N 1
ATOM 702 C CA . VAL A 1 88 ? 21.197 3.628 -10.214 1.00 75.88 88 VAL A CA 1
ATOM 703 C C . VAL A 1 88 ? 19.676 3.612 -10.317 1.00 75.88 88 VAL A C 1
ATOM 705 O O . VAL A 1 88 ? 19.076 2.573 -10.080 1.00 75.88 88 VAL A O 1
ATOM 708 N N . ILE A 1 89 ? 19.065 4.716 -10.760 1.00 78.62 89 ILE A N 1
ATOM 709 C CA . ILE A 1 89 ? 17.608 4.810 -10.968 1.00 78.62 89 ILE A CA 1
ATOM 710 C C . ILE A 1 89 ? 17.153 3.754 -11.977 1.00 78.62 89 ILE A C 1
ATOM 712 O O . ILE A 1 89 ? 16.204 3.017 -11.731 1.00 78.62 89 ILE A O 1
ATOM 716 N N . PHE A 1 90 ? 17.877 3.634 -13.090 1.00 80.75 90 PHE A N 1
ATOM 717 C CA . PHE A 1 90 ? 17.577 2.656 -14.127 1.00 80.75 90 PHE A CA 1
ATOM 718 C C . PHE A 1 90 ? 17.712 1.210 -13.627 1.00 80.75 90 PHE A C 1
ATOM 720 O O . PHE A 1 90 ? 16.830 0.391 -13.869 1.00 80.75 90 PHE A O 1
ATOM 727 N N . SER A 1 91 ? 18.780 0.900 -12.884 1.00 81.44 91 SER A N 1
ATOM 728 C CA . SER A 1 91 ? 18.985 -0.431 -12.300 1.00 81.44 91 SER A CA 1
ATOM 729 C C . SER A 1 91 ? 17.901 -0.788 -11.282 1.00 81.44 91 SER A C 1
ATOM 731 O O . SER A 1 91 ? 17.452 -1.930 -11.255 1.00 81.44 91 SER A O 1
ATOM 733 N N . GLN A 1 92 ? 17.470 0.174 -10.463 1.00 83.50 92 GLN A N 1
ATOM 734 C CA . GLN A 1 92 ? 16.375 -0.012 -9.510 1.00 83.50 92 GLN A CA 1
ATOM 735 C C . GLN A 1 92 ? 15.042 -0.226 -10.238 1.00 83.50 92 GLN A C 1
ATOM 737 O O . GLN A 1 92 ? 14.301 -1.145 -9.904 1.00 83.50 92 GLN A O 1
ATOM 742 N N . GLY A 1 93 ? 14.769 0.544 -11.295 1.00 84.25 93 GLY A N 1
ATOM 743 C CA . GLY A 1 93 ? 13.580 0.354 -12.128 1.00 84.25 93 GLY A CA 1
ATOM 744 C C . GLY A 1 93 ? 13.524 -1.038 -12.763 1.00 84.25 93 GLY A C 1
ATOM 745 O O . GLY A 1 93 ? 12.508 -1.719 -12.667 1.00 84.25 93 GLY A O 1
ATOM 746 N N . LEU A 1 94 ? 14.633 -1.500 -13.347 1.00 87.81 94 LEU A N 1
ATOM 747 C CA . LEU A 1 94 ? 14.754 -2.860 -13.888 1.00 87.81 94 LEU A CA 1
ATOM 748 C C . LEU A 1 94 ? 14.506 -3.938 -12.831 1.00 87.81 94 LEU A C 1
ATOM 750 O O . LEU A 1 94 ? 13.850 -4.935 -13.120 1.00 87.81 94 LEU A O 1
ATOM 754 N N . TYR A 1 95 ? 15.011 -3.735 -11.615 1.00 88.31 95 TYR A N 1
ATOM 755 C CA . TYR A 1 95 ? 14.804 -4.667 -10.512 1.00 88.31 95 TYR A CA 1
ATOM 756 C C . TYR A 1 95 ? 13.322 -4.776 -10.123 1.00 88.31 95 TYR A C 1
ATOM 758 O O . TYR A 1 95 ? 12.810 -5.884 -9.970 1.00 88.31 95 TYR A O 1
ATOM 766 N N . VAL A 1 96 ? 12.605 -3.649 -10.054 1.00 87.00 96 VAL A N 1
ATOM 767 C CA . VAL A 1 96 ? 11.152 -3.633 -9.806 1.00 87.00 96 VAL A CA 1
ATOM 768 C C . VAL A 1 96 ? 10.394 -4.377 -10.909 1.00 87.00 96 VAL A C 1
ATOM 770 O O . VAL A 1 96 ? 9.535 -5.205 -10.610 1.00 87.00 96 VAL A O 1
ATOM 773 N N . TRP A 1 97 ? 10.745 -4.151 -12.177 1.00 88.19 97 TRP A N 1
ATOM 774 C CA . TRP A 1 97 ? 10.143 -4.869 -13.306 1.00 88.19 97 TRP A CA 1
ATOM 775 C C . TRP A 1 97 ? 10.404 -6.375 -13.255 1.00 88.19 97 TRP A C 1
ATOM 777 O O . TRP A 1 97 ? 9.494 -7.166 -13.493 1.00 88.19 97 TRP A O 1
ATOM 787 N N . LEU A 1 98 ? 11.627 -6.785 -12.911 1.00 92.19 98 LEU A N 1
ATOM 788 C CA . LEU A 1 98 ? 11.975 -8.195 -12.752 1.00 92.19 98 LEU A CA 1
ATOM 789 C C . LEU A 1 98 ? 11.125 -8.864 -11.663 1.00 92.19 98 LEU A C 1
ATOM 791 O O . LEU A 1 98 ? 10.630 -9.972 -11.871 1.00 92.19 98 LEU A O 1
ATOM 795 N N . ILE A 1 99 ? 10.918 -8.187 -10.529 1.00 89.06 99 ILE A N 1
ATOM 796 C CA . ILE A 1 99 ? 10.029 -8.666 -9.463 1.00 89.06 99 ILE A CA 1
ATOM 797 C C . ILE A 1 99 ? 8.590 -8.790 -9.976 1.00 89.06 99 ILE A C 1
ATOM 799 O O . ILE A 1 99 ? 7.947 -9.801 -9.701 1.00 89.06 99 ILE A O 1
ATOM 803 N N . GLY A 1 100 ? 8.099 -7.813 -10.744 1.00 88.06 100 GLY A N 1
ATOM 804 C CA . GLY A 1 100 ? 6.767 -7.869 -11.352 1.00 88.06 100 GLY A CA 1
ATOM 805 C C . GLY A 1 100 ? 6.579 -9.088 -12.249 1.00 88.06 100 GLY A C 1
ATOM 806 O O . GLY A 1 100 ? 5.652 -9.870 -12.047 1.00 88.06 100 GLY A O 1
ATOM 807 N N . PHE A 1 101 ? 7.524 -9.339 -13.159 1.00 89.88 101 PHE A N 1
ATOM 808 C CA . PHE A 1 101 ? 7.487 -10.534 -14.005 1.00 89.88 101 PHE A CA 1
ATOM 809 C C . PHE A 1 101 ? 7.555 -11.834 -13.203 1.00 89.88 101 PHE A C 1
ATOM 811 O O . PHE A 1 101 ? 6.892 -12.807 -13.560 1.00 89.88 101 PHE A O 1
ATOM 818 N N . LEU A 1 102 ? 8.325 -11.862 -12.112 1.00 92.31 102 LEU A N 1
ATOM 819 C CA . LEU A 1 102 ? 8.388 -13.026 -11.235 1.00 92.31 102 LEU A CA 1
ATOM 820 C C . LEU A 1 102 ? 7.050 -13.270 -10.527 1.00 92.31 102 LEU A C 1
ATOM 822 O O . LEU A 1 102 ? 6.595 -14.409 -10.468 1.00 92.31 102 LEU A O 1
ATOM 826 N N . GLN A 1 103 ? 6.395 -12.221 -10.026 1.00 90.38 103 GLN A N 1
ATOM 827 C CA . GLN A 1 103 ? 5.073 -12.325 -9.404 1.00 90.38 103 GLN A CA 1
ATOM 828 C C . GLN A 1 103 ? 4.010 -12.783 -10.402 1.00 90.38 103 GLN A C 1
ATOM 830 O O . GLN A 1 103 ? 3.194 -13.642 -10.069 1.00 90.38 103 GLN A O 1
ATOM 835 N N . LEU A 1 104 ? 4.061 -12.280 -11.636 1.00 89.31 104 LEU A N 1
ATOM 836 C CA . LEU A 1 104 ? 3.184 -12.726 -12.710 1.00 89.31 104 LEU A CA 1
ATOM 837 C C . LEU A 1 104 ? 3.410 -14.207 -13.040 1.00 89.31 104 LEU A C 1
ATOM 839 O O . LEU A 1 104 ? 2.458 -14.985 -13.101 1.00 89.31 104 LEU A O 1
ATOM 843 N N . ALA A 1 105 ? 4.670 -14.623 -13.197 1.00 89.44 105 ALA A N 1
ATOM 844 C CA . ALA A 1 105 ? 5.025 -16.018 -13.444 1.00 89.44 105 ALA A CA 1
ATOM 845 C C . ALA A 1 105 ? 4.565 -16.937 -12.301 1.00 89.44 105 ALA A C 1
ATOM 847 O O . ALA A 1 105 ? 4.014 -18.006 -12.559 1.00 89.44 105 ALA A O 1
ATOM 848 N N . LEU A 1 106 ? 4.725 -16.505 -11.045 1.00 88.50 106 LEU A N 1
ATOM 849 C CA . LEU A 1 106 ? 4.216 -17.214 -9.871 1.00 88.50 106 LEU A CA 1
ATOM 850 C C . LEU A 1 106 ? 2.686 -17.306 -9.881 1.00 88.50 106 LEU A C 1
ATOM 852 O O . LEU A 1 106 ? 2.146 -18.377 -9.615 1.00 88.50 106 LEU A O 1
ATOM 856 N N . GLY A 1 107 ? 1.986 -16.230 -10.245 1.00 87.00 107 GLY A N 1
ATOM 857 C CA . GLY A 1 107 ? 0.534 -16.229 -10.419 1.00 87.00 107 GLY A CA 1
ATOM 858 C C . GLY A 1 107 ? 0.069 -17.275 -11.427 1.00 87.00 107 GLY A C 1
ATOM 859 O O . GLY A 1 107 ? -0.798 -18.095 -11.122 1.00 87.00 107 GLY A O 1
ATOM 860 N N . TYR A 1 108 ? 0.698 -17.312 -12.602 1.00 87.12 108 TYR A N 1
ATOM 861 C CA . TYR A 1 108 ? 0.388 -18.314 -13.622 1.00 87.12 108 TYR A CA 1
ATOM 862 C C . TYR A 1 108 ? 0.756 -19.732 -13.187 1.00 87.12 108 TYR A C 1
ATOM 864 O O . TYR A 1 108 ? 0.013 -20.665 -13.486 1.00 87.12 108 TYR A O 1
ATOM 872 N N . PHE A 1 109 ? 1.857 -19.907 -12.457 1.00 87.69 109 PHE A N 1
ATOM 873 C CA . PHE A 1 109 ? 2.257 -21.204 -11.917 1.00 87.69 109 PHE A CA 1
ATOM 874 C C . PHE A 1 109 ? 1.225 -21.751 -10.921 1.00 87.69 109 PHE A C 1
ATOM 876 O O . PHE A 1 109 ? 0.810 -22.902 -11.037 1.00 87.69 109 PHE A O 1
ATOM 883 N N . VAL A 1 110 ? 0.748 -20.917 -9.992 1.00 85.00 110 VAL A N 1
ATOM 884 C CA . VAL A 1 110 ? -0.279 -21.299 -9.009 1.00 85.00 110 VAL A CA 1
ATOM 885 C C . VAL A 1 110 ? -1.587 -21.676 -9.705 1.00 85.00 110 VAL A C 1
ATOM 887 O O . VAL A 1 110 ? -2.136 -22.747 -9.443 1.00 85.00 110 VAL A O 1
ATOM 890 N N . VAL A 1 111 ? -2.056 -20.847 -10.641 1.00 85.00 111 VAL A N 1
ATOM 891 C CA . VAL A 1 111 ? -3.280 -21.114 -11.415 1.00 85.00 111 VAL A CA 1
ATOM 892 C C . VAL A 1 111 ? -3.137 -22.379 -12.260 1.00 85.00 111 VAL A C 1
ATOM 894 O O . VAL A 1 111 ? -4.076 -23.160 -12.339 1.00 85.00 111 VAL A O 1
ATOM 897 N N . SER A 1 112 ? -1.963 -22.645 -12.837 1.00 82.25 112 SER A N 1
ATOM 898 C CA . SER A 1 112 ? -1.738 -23.851 -13.642 1.00 82.25 112 SER A CA 1
ATOM 899 C C . SER A 1 112 ? -1.813 -25.154 -12.839 1.00 82.25 112 SER A C 1
ATOM 901 O O . SER A 1 112 ? -2.040 -26.203 -13.440 1.00 82.25 112 SER A O 1
ATOM 903 N N . ILE A 1 113 ? -1.586 -25.115 -11.523 1.00 81.94 113 ILE A N 1
ATOM 904 C CA . ILE A 1 113 ? -1.662 -26.294 -10.647 1.00 81.94 113 ILE A CA 1
ATOM 905 C C . ILE A 1 113 ? -3.069 -26.451 -10.057 1.00 81.94 113 ILE A C 1
ATOM 907 O O . ILE A 1 113 ? -3.541 -27.575 -9.901 1.00 81.94 113 ILE A O 1
ATOM 911 N N . TRP A 1 114 ? -3.730 -25.339 -9.722 1.00 75.69 114 TRP A N 1
ATOM 912 C CA . TRP A 1 114 ? -4.938 -25.345 -8.890 1.00 75.69 114 TRP A CA 1
ATOM 913 C C . TRP A 1 114 ? -6.235 -24.958 -9.612 1.00 75.69 114 TRP A C 1
ATOM 915 O O . TRP A 1 114 ? -7.306 -25.242 -9.081 1.00 75.69 114 TRP A O 1
ATOM 925 N N . ALA A 1 115 ? -6.178 -24.328 -10.788 1.00 70.06 115 ALA A N 1
ATOM 926 C CA . ALA A 1 115 ? -7.347 -23.738 -11.441 1.00 70.06 115 ALA A CA 1
ATOM 927 C C . ALA A 1 115 ? -7.585 -24.268 -12.866 1.00 70.06 115 ALA A C 1
ATOM 929 O O . ALA A 1 115 ? -6.676 -24.705 -13.575 1.00 70.06 115 ALA A O 1
ATOM 930 N N . ALA A 1 116 ? -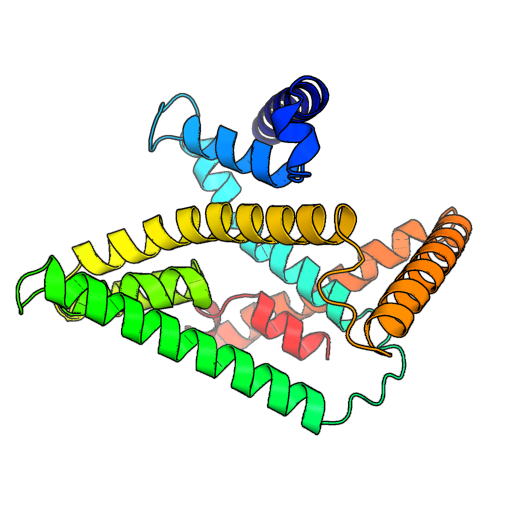8.846 -24.219 -13.303 1.00 65.69 116 ALA A N 1
ATOM 931 C CA . ALA A 1 116 ? -9.253 -24.635 -14.642 1.00 65.69 116 ALA A CA 1
ATOM 932 C C . ALA A 1 116 ? -8.770 -23.636 -15.724 1.00 65.69 116 ALA A C 1
ATOM 934 O O . ALA A 1 116 ? -8.579 -22.453 -15.439 1.00 65.69 116 ALA A O 1
ATOM 935 N N . PRO A 1 117 ? -8.640 -24.044 -17.006 1.00 60.12 117 PRO A N 1
ATOM 936 C CA . PRO A 1 117 ? -8.108 -23.192 -18.080 1.00 60.12 117 PRO A CA 1
ATOM 937 C C . PRO A 1 117 ? -8.847 -21.864 -18.303 1.00 60.12 117 PRO A C 1
ATOM 939 O O . PRO A 1 117 ? -8.256 -20.943 -18.866 1.00 60.12 117 PRO A O 1
ATOM 942 N N . ASN A 1 118 ? -10.109 -21.767 -17.870 1.00 62.81 118 ASN A N 1
ATOM 943 C CA . ASN A 1 118 ? -10.946 -20.570 -17.991 1.00 62.81 118 ASN A CA 1
ATOM 944 C C . ASN A 1 118 ? -10.660 -19.513 -16.907 1.00 62.81 118 ASN A C 1
ATOM 946 O O . ASN A 1 118 ? -11.137 -18.393 -17.016 1.00 62.81 118 ASN A O 1
ATOM 950 N N . GLU A 1 119 ? -9.848 -19.826 -15.895 1.00 70.19 119 GLU A N 1
ATOM 951 C CA . GLU A 1 119 ? -9.580 -18.969 -14.731 1.00 70.19 119 GLU A CA 1
ATOM 952 C C . GLU A 1 119 ? -8.212 -18.267 -14.798 1.00 70.19 119 GLU A C 1
ATOM 954 O O . GLU A 1 119 ? -7.687 -17.762 -13.810 1.00 70.19 119 GLU A O 1
ATOM 959 N N . ARG A 1 120 ? -7.620 -18.162 -15.991 1.00 73.62 120 ARG A N 1
ATOM 960 C CA . ARG A 1 120 ? -6.289 -17.554 -16.188 1.00 73.62 120 ARG A CA 1
ATOM 961 C C . ARG A 1 120 ? -6.185 -16.111 -15.697 1.00 73.62 120 ARG A C 1
ATOM 963 O O . ARG A 1 120 ? -5.101 -15.675 -15.331 1.00 73.62 120 ARG A O 1
ATOM 970 N N . LEU A 1 121 ? -7.297 -15.378 -15.644 1.00 79.38 121 LEU A N 1
ATOM 971 C CA . LEU A 1 121 ? -7.313 -14.003 -15.143 1.00 79.38 121 LEU A CA 1
ATOM 972 C C . LEU A 1 121 ? -6.971 -13.905 -13.651 1.00 79.38 121 LEU A C 1
ATOM 974 O O . LEU A 1 121 ? -6.402 -12.893 -13.248 1.00 79.38 121 LEU A O 1
ATOM 978 N N . PHE A 1 122 ? -7.207 -14.964 -12.868 1.00 82.50 122 PHE A N 1
ATOM 979 C CA . PHE A 1 122 ? -6.803 -15.030 -11.463 1.00 82.50 122 PHE A CA 1
ATOM 980 C C . PHE A 1 122 ? -5.281 -14.996 -11.276 1.00 82.50 122 PHE A C 1
ATOM 982 O O . PHE A 1 122 ? -4.813 -14.567 -10.226 1.00 82.50 122 PHE A O 1
ATOM 989 N N . ALA A 1 123 ? -4.495 -15.363 -12.296 1.00 84.50 123 ALA A N 1
ATOM 990 C CA . ALA A 1 123 ? -3.034 -15.294 -12.228 1.00 84.50 123 ALA A CA 1
ATOM 991 C C . ALA A 1 123 ? -2.548 -13.852 -12.026 1.00 84.50 123 ALA A C 1
ATOM 993 O O . ALA A 1 123 ? -1.612 -13.606 -11.268 1.00 84.50 123 ALA A O 1
ATOM 994 N N . ASN A 1 124 ? -3.238 -12.890 -12.646 1.00 85.56 124 ASN A N 1
ATOM 995 C CA . ASN A 1 124 ? -2.904 -11.472 -12.532 1.00 85.56 124 ASN A CA 1
ATOM 996 C C . ASN A 1 124 ? -3.263 -10.905 -11.151 1.00 85.56 124 ASN A C 1
ATOM 998 O O . ASN A 1 124 ? -2.733 -9.867 -10.775 1.00 85.56 124 ASN A O 1
ATOM 1002 N N . ALA A 1 125 ? -4.120 -11.574 -10.365 1.00 86.38 125 ALA A N 1
ATOM 1003 C CA . ALA A 1 125 ? -4.501 -11.087 -9.042 1.00 86.38 125 ALA A CA 1
ATOM 1004 C C . ALA A 1 125 ? -3.290 -10.980 -8.104 1.00 86.38 125 ALA A C 1
ATOM 1006 O O . ALA A 1 125 ? -3.241 -10.058 -7.296 1.00 86.38 125 ALA A O 1
ATOM 1007 N N . ILE A 1 126 ? -2.291 -11.864 -8.232 1.00 86.69 126 ILE A N 1
ATOM 1008 C CA . ILE A 1 126 ? -1.072 -11.818 -7.408 1.00 86.69 126 ILE A CA 1
ATOM 1009 C C . ILE A 1 126 ? -0.201 -10.618 -7.791 1.00 86.69 126 ILE A C 1
ATOM 1011 O O . ILE A 1 126 ? 0.174 -9.844 -6.916 1.00 86.69 126 ILE A O 1
ATOM 1015 N N . GLU A 1 127 ? 0.079 -10.421 -9.080 1.00 88.88 127 GLU A N 1
ATOM 1016 C CA . GLU A 1 127 ? 0.885 -9.284 -9.552 1.00 88.88 127 GLU A CA 1
ATOM 1017 C C . GLU A 1 127 ? 0.207 -7.943 -9.223 1.00 88.88 127 GLU A C 1
ATOM 1019 O O . GLU A 1 127 ? 0.815 -7.047 -8.633 1.00 88.88 127 GLU A O 1
ATOM 1024 N N . LEU A 1 128 ? -1.083 -7.824 -9.551 1.00 89.12 128 LEU A N 1
ATOM 1025 C CA . LEU A 1 128 ? -1.855 -6.599 -9.359 1.00 89.12 128 LEU A CA 1
ATOM 1026 C C . LEU A 1 128 ? -2.019 -6.238 -7.879 1.00 89.12 128 LEU A C 1
ATOM 1028 O O . LEU A 1 128 ? -2.048 -5.053 -7.555 1.00 89.12 128 LEU A O 1
ATOM 1032 N N . SER A 1 129 ? -2.090 -7.226 -6.983 1.00 90.12 129 SER A N 1
ATOM 1033 C CA . SER A 1 129 ? -2.205 -6.982 -5.542 1.00 90.12 129 SER A CA 1
ATOM 1034 C C . SER A 1 129 ? -0.871 -6.713 -4.853 1.00 90.12 129 SER A C 1
ATOM 1036 O O . SER A 1 129 ? -0.818 -5.844 -3.984 1.00 90.12 129 SER A O 1
ATOM 1038 N N . PHE A 1 130 ? 0.200 -7.440 -5.183 1.00 88.12 130 PHE A N 1
ATOM 1039 C CA . PHE A 1 130 ? 1.489 -7.287 -4.501 1.00 88.12 130 PHE A CA 1
ATOM 1040 C C . PHE A 1 130 ? 2.280 -6.092 -5.024 1.00 88.12 130 PHE A C 1
ATOM 1042 O O . PHE A 1 130 ? 2.756 -5.291 -4.223 1.00 88.12 130 PHE A O 1
ATOM 1049 N N . LEU A 1 131 ? 2.426 -5.963 -6.344 1.00 86.31 131 LEU A N 1
ATOM 1050 C CA . LEU A 1 131 ? 3.173 -4.858 -6.943 1.00 86.31 131 LEU A CA 1
ATOM 1051 C C . LEU A 1 131 ? 2.285 -3.636 -7.181 1.00 86.31 131 LEU A C 1
ATOM 1053 O O . LEU A 1 131 ? 2.692 -2.511 -6.902 1.00 86.31 131 LEU A O 1
ATOM 1057 N N . GLY A 1 132 ? 1.070 -3.852 -7.686 1.00 80.38 132 GLY A N 1
ATOM 1058 C CA . GLY A 1 132 ? 0.163 -2.766 -8.058 1.00 80.38 132 GLY A CA 1
ATOM 1059 C C . GLY A 1 132 ? -0.710 -2.218 -6.919 1.00 80.38 132 GLY A C 1
ATOM 1060 O O . GLY A 1 132 ? -1.242 -1.107 -7.023 1.00 80.38 132 GLY A O 1
ATOM 1061 N N . GLY A 1 133 ? -0.858 -2.969 -5.824 1.00 86.94 133 GLY A N 1
ATOM 1062 C CA . GLY A 1 133 ? -1.683 -2.602 -4.676 1.00 86.94 133 GLY A CA 1
ATOM 1063 C C . GLY A 1 133 ? -3.153 -2.328 -5.026 1.00 86.94 133 GLY A C 1
ATOM 1064 O O . GLY A 1 133 ? -3.698 -2.791 -6.034 1.00 86.94 133 GLY A O 1
ATOM 1065 N N . HIS A 1 134 ? -3.820 -1.539 -4.177 1.00 85.12 134 HIS A N 1
ATOM 1066 C CA . HIS A 1 134 ? -5.239 -1.212 -4.355 1.00 85.12 134 HIS A CA 1
ATOM 1067 C C . HIS A 1 134 ? -5.531 -0.406 -5.629 1.00 85.12 134 HIS A C 1
ATOM 1069 O O . HIS A 1 134 ? -6.617 -0.557 -6.178 1.00 85.12 134 HIS A O 1
ATOM 1075 N N . GLY A 1 135 ? -4.589 0.416 -6.109 1.00 81.44 135 GLY A N 1
ATOM 1076 C CA . GLY A 1 135 ? -4.781 1.251 -7.301 1.00 81.44 135 GLY A CA 1
ATOM 1077 C C . GLY A 1 135 ? -4.803 0.449 -8.604 1.00 81.44 135 GLY A C 1
ATOM 1078 O O . GLY A 1 135 ? -5.701 0.624 -9.423 1.00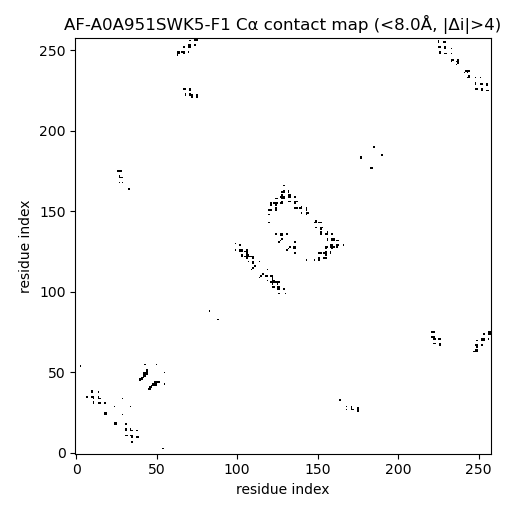 81.44 135 GLY A O 1
ATOM 1079 N N . ALA A 1 136 ? -3.858 -0.476 -8.793 1.00 83.81 136 ALA A N 1
ATOM 1080 C CA . ALA A 1 136 ? -3.882 -1.350 -9.968 1.00 83.81 136 ALA A CA 1
ATOM 1081 C C . ALA A 1 136 ? -5.041 -2.357 -9.899 1.00 83.81 136 ALA A C 1
ATOM 1083 O O . ALA A 1 136 ? -5.694 -2.631 -10.905 1.00 83.81 136 ALA A O 1
ATOM 1084 N N . SER A 1 137 ? -5.333 -2.869 -8.698 1.00 86.38 137 SER A N 1
ATOM 1085 C CA . SER A 1 137 ? -6.443 -3.801 -8.484 1.00 86.38 137 SER A CA 1
ATOM 1086 C C . SER A 1 137 ? -7.809 -3.150 -8.730 1.00 86.38 137 SER A C 1
ATOM 1088 O O . SER A 1 137 ? -8.690 -3.800 -9.286 1.00 86.38 137 SER A O 1
ATOM 1090 N N . SER A 1 138 ? -7.997 -1.870 -8.380 1.00 83.75 138 SER A N 1
ATOM 1091 C CA . SER A 1 138 ? -9.243 -1.146 -8.669 1.00 83.75 138 SER A CA 1
ATOM 1092 C C . SER A 1 138 ? -9.412 -0.860 -10.162 1.00 83.75 138 SER A C 1
ATOM 1094 O O . SER A 1 138 ? -10.503 -1.063 -10.692 1.00 83.75 138 SER A O 1
ATOM 1096 N N . ALA A 1 139 ? -8.336 -0.490 -10.865 1.00 83.00 139 ALA A N 1
ATOM 1097 C CA . ALA A 1 139 ? -8.352 -0.337 -12.322 1.00 83.00 139 ALA A CA 1
ATOM 1098 C C . ALA A 1 139 ? -8.690 -1.659 -13.040 1.00 83.00 139 ALA A C 1
ATOM 1100 O O . ALA A 1 139 ? -9.361 -1.671 -14.073 1.00 83.00 139 ALA A O 1
ATOM 1101 N N . PHE A 1 140 ? -8.276 -2.793 -12.469 1.00 85.50 140 PHE A N 1
ATOM 1102 C CA . PHE A 1 140 ? -8.574 -4.113 -13.015 1.00 85.50 140 PHE A CA 1
ATOM 1103 C C . PHE A 1 140 ? -10.055 -4.510 -12.908 1.00 85.50 140 PHE A C 1
ATOM 1105 O O . PHE A 1 140 ? -10.517 -5.300 -13.730 1.00 85.50 140 PHE A O 1
ATOM 1112 N N . VAL A 1 141 ? -10.830 -3.945 -11.972 1.00 85.62 141 VAL A N 1
ATOM 1113 C CA . VAL A 1 141 ? -12.267 -4.256 -11.811 1.00 85.62 141 VAL A CA 1
ATOM 1114 C C . VAL A 1 141 ? -13.045 -4.009 -13.092 1.00 85.62 141 VAL A C 1
ATOM 1116 O O . VAL A 1 141 ? -13.823 -4.864 -13.516 1.00 85.62 141 VAL A O 1
ATOM 1119 N N . GLU A 1 142 ? -12.827 -2.859 -13.725 1.00 83.56 142 GLU A N 1
ATOM 1120 C CA . GLU A 1 142 ? -13.551 -2.495 -14.939 1.00 83.56 142 GLU A CA 1
ATOM 1121 C C . GLU A 1 142 ? -13.191 -3.429 -16.103 1.00 83.56 142 GLU A C 1
ATOM 1123 O O . GLU A 1 142 ? -14.060 -3.871 -16.857 1.00 83.56 142 GLU A O 1
ATOM 1128 N N . ILE A 1 143 ? -11.914 -3.799 -16.208 1.00 84.94 143 ILE A N 1
ATOM 1129 C CA . ILE A 1 143 ? -11.408 -4.713 -17.237 1.00 84.94 143 ILE A CA 1
ATOM 1130 C C . ILE A 1 143 ? -11.981 -6.120 -17.025 1.00 84.94 143 ILE A C 1
ATOM 1132 O O . ILE A 1 143 ? -12.508 -6.727 -17.958 1.00 84.94 143 ILE A O 1
ATOM 1136 N N . ALA A 1 144 ? -11.939 -6.629 -15.795 1.00 83.06 144 ALA A N 1
ATOM 1137 C CA . ALA A 1 144 ? -12.469 -7.941 -15.445 1.00 83.06 144 ALA A CA 1
ATOM 1138 C C . ALA A 1 144 ? -13.993 -8.021 -15.629 1.00 83.06 144 ALA A C 1
ATOM 1140 O O . ALA A 1 144 ? -14.503 -9.051 -16.074 1.00 83.06 144 ALA A O 1
ATOM 1141 N N . ALA A 1 145 ? -14.718 -6.932 -15.348 1.00 83.94 145 ALA A N 1
ATOM 1142 C CA . ALA A 1 145 ? -16.154 -6.834 -15.593 1.00 83.94 145 ALA A CA 1
ATOM 1143 C C . ALA A 1 145 ? -16.485 -6.928 -17.091 1.00 83.94 145 ALA A C 1
ATOM 1145 O O . ALA A 1 145 ? -17.384 -7.679 -17.467 1.00 83.94 145 ALA A O 1
ATOM 1146 N N . ARG A 1 146 ? -15.721 -6.242 -17.956 1.00 83.50 146 ARG A N 1
ATOM 1147 C CA . ARG A 1 146 ? -15.870 -6.327 -19.424 1.00 83.50 146 ARG A CA 1
ATOM 1148 C C . ARG A 1 146 ? -15.570 -7.725 -19.967 1.00 83.50 146 ARG A C 1
ATOM 1150 O O . ARG A 1 146 ? -16.185 -8.146 -20.939 1.00 83.50 146 ARG A O 1
ATOM 1157 N N . LEU A 1 147 ? -14.643 -8.441 -19.335 1.00 82.62 147 LEU A N 1
ATOM 1158 C CA . LEU A 1 147 ? -14.270 -9.810 -19.702 1.00 82.62 147 LEU A CA 1
ATOM 1159 C C . LEU A 1 147 ? -15.196 -10.881 -19.097 1.00 82.62 147 LEU A C 1
ATOM 1161 O O . LEU A 1 147 ? -15.026 -12.058 -19.397 1.00 82.62 147 LEU A O 1
ATOM 1165 N N . GLY A 1 148 ? -16.172 -10.502 -18.263 1.00 78.62 148 GLY A N 1
ATOM 1166 C CA . GLY A 1 148 ? -17.116 -11.432 -17.633 1.00 78.62 148 GLY A CA 1
ATOM 1167 C C . GLY A 1 148 ? -16.556 -12.212 -16.435 1.00 78.62 148 GLY A C 1
ATOM 1168 O O . GLY A 1 148 ? -17.223 -13.112 -15.932 1.00 78.62 148 GLY A O 1
ATOM 1169 N N . PHE A 1 149 ? -15.368 -11.856 -15.934 1.00 80.38 149 PHE A N 1
ATOM 1170 C CA . PHE A 1 149 ? -14.676 -12.537 -14.829 1.00 80.38 149 PHE A CA 1
ATOM 1171 C C . PHE A 1 149 ? -14.558 -11.646 -13.589 1.00 80.38 149 PHE A C 1
ATOM 1173 O O . PHE A 1 149 ? -13.481 -11.457 -13.023 1.00 80.38 149 PHE A O 1
ATOM 1180 N N . LYS A 1 150 ? -15.695 -11.115 -13.130 1.00 81.56 150 LYS A N 1
ATOM 1181 C CA . LYS A 1 150 ? -15.776 -10.265 -11.932 1.00 81.56 150 LYS A CA 1
ATOM 1182 C C . LYS A 1 150 ? -15.124 -10.872 -10.668 1.00 81.56 150 LYS A C 1
ATOM 1184 O O . LYS A 1 150 ? -14.427 -10.128 -9.979 1.00 81.56 150 LYS A O 1
ATOM 1189 N N . PRO A 1 151 ? -15.238 -12.190 -10.386 1.00 85.06 151 PRO A N 1
ATOM 1190 C CA . PRO A 1 151 ? -14.619 -12.780 -9.195 1.00 85.06 151 PRO A CA 1
ATOM 1191 C C . PRO A 1 151 ? -13.093 -12.609 -9.121 1.00 85.06 151 PRO A C 1
ATOM 1193 O O . PRO A 1 151 ? -12.543 -12.509 -8.028 1.00 85.06 151 PRO A O 1
ATOM 1196 N N . ALA A 1 152 ? -12.401 -12.528 -10.265 1.00 82.56 152 ALA A N 1
ATOM 1197 C CA . ALA A 1 152 ? -10.953 -12.327 -10.291 1.00 82.56 152 ALA A CA 1
ATOM 1198 C C . ALA A 1 152 ? -10.549 -10.926 -9.802 1.00 8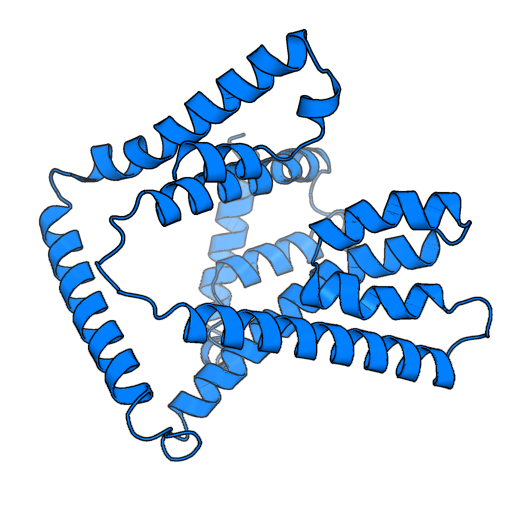2.56 152 ALA A C 1
ATOM 1200 O O . ALA A 1 152 ? -9.505 -10.772 -9.169 1.00 82.56 152 ALA A O 1
ATOM 1201 N N . ALA A 1 153 ? -11.376 -9.910 -10.057 1.00 84.69 153 ALA A N 1
ATOM 1202 C CA . ALA A 1 153 ? -11.118 -8.556 -9.581 1.00 84.69 153 ALA A CA 1
ATOM 1203 C C . ALA A 1 153 ? -11.446 -8.372 -8.097 1.00 84.69 153 ALA A C 1
ATOM 1205 O O . ALA A 1 153 ? -10.674 -7.732 -7.383 1.00 84.69 153 ALA A O 1
ATOM 1206 N N . ASP A 1 154 ? -12.532 -8.980 -7.615 1.00 87.56 154 ASP A N 1
ATOM 1207 C CA . ASP A 1 154 ? -12.850 -8.983 -6.182 1.00 87.56 154 ASP A CA 1
ATOM 1208 C C . ASP A 1 154 ? -11.730 -9.685 -5.387 1.00 87.56 154 ASP A C 1
ATOM 1210 O O . ASP A 1 154 ? -11.309 -9.211 -4.324 1.00 87.56 154 ASP A O 1
ATOM 1214 N N . LEU A 1 155 ? -11.159 -10.762 -5.948 1.00 88.19 155 LEU A N 1
ATOM 1215 C CA . LEU A 1 155 ? -9.972 -11.398 -5.381 1.00 88.19 155 LEU A CA 1
ATOM 1216 C C . LEU A 1 155 ? -8.750 -10.471 -5.414 1.00 88.19 155 LEU A C 1
ATOM 1218 O O . LEU A 1 155 ? -8.051 -10.376 -4.414 1.00 88.19 155 LEU A O 1
ATOM 1222 N N . ALA A 1 156 ? -8.485 -9.767 -6.517 1.00 88.75 156 ALA A N 1
ATOM 1223 C CA . ALA A 1 156 ? -7.346 -8.850 -6.604 1.00 88.75 156 ALA A CA 1
ATOM 1224 C C . ALA A 1 156 ? -7.423 -7.722 -5.555 1.00 88.75 156 ALA A C 1
ATOM 1226 O O . ALA A 1 156 ? -6.433 -7.436 -4.884 1.00 88.75 156 ALA A O 1
ATOM 1227 N N . ILE A 1 157 ? -8.604 -7.124 -5.345 1.00 88.88 157 ILE A N 1
ATOM 1228 C CA . ILE A 1 157 ? -8.802 -6.068 -4.338 1.00 88.88 157 ILE A CA 1
ATOM 1229 C C . ILE A 1 157 ? -8.574 -6.593 -2.922 1.00 88.88 157 ILE A C 1
ATOM 1231 O O . ILE A 1 157 ? -7.891 -5.946 -2.130 1.00 88.88 157 ILE A O 1
ATOM 1235 N N . THR A 1 158 ? -9.142 -7.751 -2.590 1.00 88.62 158 THR A N 1
ATOM 1236 C CA . THR A 1 158 ? -8.974 -8.343 -1.254 1.00 88.62 158 THR A CA 1
ATOM 1237 C C . THR A 1 158 ? -7.534 -8.798 -1.024 1.00 88.62 158 THR A C 1
ATOM 1239 O O . THR A 1 158 ? -6.958 -8.541 0.037 1.00 88.62 158 THR A O 1
ATOM 1242 N N . ALA A 1 159 ? -6.908 -9.383 -2.045 1.00 90.12 159 ALA A N 1
ATOM 1243 C CA . ALA A 1 159 ? -5.499 -9.740 -2.031 1.00 90.12 159 ALA A CA 1
ATOM 1244 C C . ALA A 1 159 ? -4.598 -8.514 -1.842 1.00 90.12 159 ALA A C 1
ATOM 1246 O O . ALA A 1 159 ? -3.601 -8.638 -1.144 1.00 90.12 159 ALA A O 1
ATOM 1247 N N . ALA A 1 160 ? -4.949 -7.335 -2.373 1.00 90.75 160 ALA A N 1
ATOM 1248 C CA . ALA A 1 160 ? -4.157 -6.109 -2.211 1.00 90.75 160 ALA A CA 1
ATOM 1249 C C . ALA A 1 160 ? -4.052 -5.643 -0.751 1.00 90.75 160 ALA A C 1
ATOM 1251 O O . ALA A 1 160 ? -3.024 -5.109 -0.336 1.00 90.75 160 ALA A O 1
ATOM 1252 N N . THR A 1 161 ? -5.088 -5.867 0.060 1.00 89.38 161 THR A N 1
ATOM 1253 C CA . THR A 1 161 ? -5.024 -5.572 1.498 1.00 89.38 161 THR A CA 1
ATOM 1254 C C . THR A 1 161 ? -4.161 -6.598 2.232 1.00 89.38 161 THR A C 1
ATOM 1256 O O . THR A 1 161 ? -3.338 -6.240 3.075 1.00 89.38 161 THR A O 1
ATOM 1259 N N . ILE A 1 162 ? -4.329 -7.882 1.904 1.00 89.69 162 ILE A N 1
ATOM 1260 C CA . ILE A 1 162 ? -3.589 -8.976 2.546 1.00 89.69 162 ILE A CA 1
ATOM 1261 C C . ILE A 1 162 ? -2.098 -8.889 2.199 1.00 89.69 162 ILE A C 1
ATOM 1263 O O . ILE A 1 162 ? -1.259 -8.996 3.091 1.00 89.69 162 ILE A O 1
ATOM 1267 N N . SER A 1 163 ? -1.762 -8.649 0.930 1.00 90.56 163 SER A N 1
ATOM 1268 C CA . SER A 1 163 ? -0.390 -8.498 0.444 1.00 90.56 163 SER A CA 1
ATOM 1269 C C . SER A 1 163 ? 0.319 -7.327 1.117 1.00 90.56 163 SER A C 1
ATOM 1271 O O . SER A 1 163 ? 1.484 -7.465 1.473 1.00 90.56 163 SER A O 1
ATOM 1273 N N . LEU A 1 164 ? -0.380 -6.213 1.368 1.00 89.19 164 LEU A N 1
ATOM 1274 C CA . LEU A 1 164 ? 0.164 -5.071 2.101 1.00 89.19 164 LEU A CA 1
ATOM 1275 C C . LEU A 1 164 ? 0.553 -5.478 3.524 1.00 89.19 164 LEU A C 1
ATOM 1277 O O . LEU A 1 164 ? 1.686 -5.238 3.940 1.00 89.19 164 LEU A O 1
ATOM 1281 N N . ILE A 1 165 ? -0.354 -6.129 4.259 1.00 87.81 165 ILE A N 1
ATOM 1282 C CA . ILE A 1 165 ? -0.089 -6.562 5.639 1.00 87.81 165 ILE A CA 1
ATOM 1283 C C . ILE A 1 165 ? 1.062 -7.573 5.660 1.00 87.81 165 ILE A C 1
ATOM 1285 O O . ILE A 1 165 ? 2.012 -7.418 6.427 1.00 87.81 165 ILE A O 1
ATOM 1289 N N . VAL A 1 166 ? 1.012 -8.591 4.799 1.00 89.00 166 VAL A N 1
ATOM 1290 C CA . VAL A 1 166 ? 2.028 -9.650 4.726 1.00 89.00 166 VAL A CA 1
ATOM 1291 C C . VAL A 1 166 ? 3.380 -9.091 4.286 1.00 89.00 166 VAL A C 1
ATOM 1293 O O . VAL A 1 166 ? 4.390 -9.376 4.924 1.00 89.00 166 VAL A O 1
ATOM 1296 N N . GLY A 1 167 ? 3.411 -8.264 3.244 1.00 88.19 167 GLY A N 1
ATOM 1297 C CA . GLY A 1 167 ? 4.622 -7.646 2.707 1.00 88.19 167 GLY A CA 1
ATOM 1298 C C . GLY A 1 167 ? 5.292 -6.727 3.721 1.00 88.19 167 GLY A C 1
ATOM 1299 O O . GLY A 1 167 ? 6.497 -6.832 3.943 1.00 88.19 167 GLY A O 1
ATOM 1300 N N . MET A 1 168 ? 4.510 -5.901 4.419 1.00 85.69 168 MET A N 1
ATOM 1301 C CA . MET A 1 168 ? 5.020 -5.053 5.494 1.00 85.69 168 MET A CA 1
ATOM 1302 C C . MET A 1 168 ? 5.574 -5.884 6.658 1.00 85.69 168 MET A C 1
ATOM 1304 O O . MET A 1 168 ? 6.663 -5.611 7.160 1.00 85.69 168 MET A O 1
ATOM 1308 N N . SER A 1 169 ? 4.864 -6.945 7.045 1.00 85.44 169 SER A N 1
ATOM 1309 C CA . SER A 1 169 ? 5.305 -7.865 8.097 1.00 85.44 169 SER A CA 1
ATOM 1310 C C . SER A 1 169 ? 6.617 -8.557 7.742 1.00 85.44 169 SER A C 1
ATOM 1312 O O . SER A 1 169 ? 7.509 -8.666 8.581 1.00 85.44 169 SER A O 1
ATOM 1314 N N . PHE A 1 170 ? 6.740 -9.018 6.497 1.00 87.38 170 PHE A N 1
ATOM 1315 C CA . PHE A 1 170 ? 7.930 -9.699 6.007 1.00 87.38 170 PHE A CA 1
ATOM 1316 C C . PHE A 1 170 ? 9.117 -8.739 5.883 1.00 87.38 170 PHE A C 1
ATOM 1318 O O . PHE A 1 170 ? 10.225 -9.090 6.274 1.00 87.38 170 PHE A O 1
ATOM 1325 N N . GLY A 1 171 ? 8.884 -7.501 5.436 1.00 84.50 171 GLY A N 1
ATOM 1326 C CA . GLY A 1 171 ? 9.903 -6.451 5.419 1.00 84.50 171 GLY A CA 1
ATOM 1327 C C . GLY A 1 171 ? 10.471 -6.175 6.812 1.00 84.50 171 GLY A C 1
ATOM 1328 O O . GLY A 1 171 ? 11.685 -6.187 7.000 1.00 84.50 171 GLY A O 1
ATOM 1329 N N . LEU A 1 172 ? 9.605 -6.026 7.818 1.00 84.06 172 LEU A N 1
ATOM 1330 C CA . LEU A 1 172 ? 10.034 -5.821 9.206 1.00 84.06 172 LEU A CA 1
ATOM 1331 C C . LEU A 1 172 ? 10.766 -7.039 9.785 1.00 84.06 172 LEU A C 1
ATOM 1333 O O . LEU A 1 172 ? 11.740 -6.886 10.520 1.00 84.06 172 LEU A O 1
ATOM 1337 N N . LEU A 1 173 ? 10.341 -8.251 9.421 1.00 83.31 173 LEU A N 1
ATOM 1338 C CA . LEU A 1 173 ? 11.048 -9.481 9.778 1.00 83.31 173 LEU A CA 1
ATOM 1339 C C . LEU A 1 173 ? 12.464 -9.520 9.199 1.00 83.31 173 LEU A C 1
ATOM 1341 O O . LEU A 1 173 ? 13.391 -9.910 9.907 1.00 83.31 173 LEU A O 1
ATOM 1345 N N . ILE A 1 174 ? 12.640 -9.101 7.944 1.00 83.62 174 ILE A N 1
ATOM 1346 C CA . ILE A 1 174 ? 13.955 -9.011 7.302 1.00 83.62 174 ILE A CA 1
ATOM 1347 C C . ILE A 1 174 ? 14.833 -7.987 8.028 1.00 83.62 174 ILE A C 1
ATOM 1349 O O . ILE A 1 174 ? 15.995 -8.282 8.302 1.00 83.62 174 ILE A O 1
ATOM 1353 N N . VAL A 1 175 ? 14.297 -6.814 8.373 1.00 81.88 175 VAL A N 1
ATOM 1354 C CA . VAL A 1 175 ? 15.038 -5.780 9.118 1.00 81.88 175 VAL A CA 1
ATOM 1355 C C . VAL A 1 175 ? 15.479 -6.307 10.485 1.00 81.88 175 VAL A C 1
ATOM 1357 O O . VAL A 1 175 ? 16.654 -6.224 10.842 1.00 81.88 175 VAL A O 1
ATOM 1360 N N . GLU A 1 176 ? 14.569 -6.932 11.235 1.00 79.81 176 GLU A N 1
ATOM 1361 C CA . GLU A 1 176 ? 14.891 -7.526 12.535 1.00 79.81 176 GLU A CA 1
ATOM 1362 C C . GLU A 1 176 ? 15.899 -8.681 12.411 1.00 79.81 176 GLU A C 1
ATOM 1364 O O . GLU A 1 176 ? 16.729 -8.877 13.303 1.00 79.81 176 GLU A O 1
ATOM 1369 N N . PHE A 1 177 ? 15.851 -9.446 11.318 1.00 81.19 177 PHE A N 1
ATOM 1370 C CA . PHE A 1 177 ? 16.817 -10.503 11.035 1.00 81.19 177 PHE A CA 1
ATOM 1371 C C . PHE A 1 177 ? 18.224 -9.936 10.807 1.00 81.19 177 PHE A C 1
ATOM 1373 O O . PHE A 1 177 ? 19.161 -10.390 11.465 1.00 81.19 177 PHE A O 1
ATOM 1380 N N . HIS A 1 178 ? 18.368 -8.908 9.963 1.00 79.00 178 HIS A N 1
ATOM 1381 C CA . HIS A 1 178 ? 19.657 -8.247 9.718 1.00 79.00 178 HIS A CA 1
ATOM 1382 C C . HIS A 1 178 ? 20.222 -7.613 10.993 1.00 79.00 178 HIS A C 1
ATOM 1384 O O . HIS A 1 178 ? 21.403 -7.772 11.293 1.00 79.00 178 HIS A O 1
ATOM 1390 N N . ARG A 1 179 ? 19.365 -7.000 11.819 1.00 77.94 179 ARG A N 1
ATOM 1391 C CA . ARG A 1 179 ? 19.762 -6.438 13.120 1.00 77.94 179 ARG A CA 1
ATOM 1392 C C . ARG A 1 179 ? 20.329 -7.487 14.085 1.00 77.94 179 ARG A C 1
ATOM 1394 O O . ARG A 1 179 ? 21.177 -7.174 14.914 1.00 77.94 179 ARG A O 1
ATOM 1401 N N . ARG A 1 180 ? 19.842 -8.732 14.021 1.00 74.75 180 ARG A N 1
ATOM 1402 C CA . ARG A 1 180 ? 20.281 -9.841 14.894 1.00 74.75 180 ARG A CA 1
ATOM 1403 C C . ARG A 1 180 ? 21.494 -10.593 14.366 1.00 74.75 180 ARG A C 1
ATOM 1405 O O . ARG A 1 180 ? 22.230 -11.165 15.167 1.00 74.75 180 ARG A O 1
ATOM 1412 N N . PHE A 1 181 ? 21.683 -10.616 13.052 1.00 77.81 181 PHE A N 1
ATOM 1413 C CA . PHE A 1 181 ? 22.771 -11.327 12.390 1.00 77.81 181 PHE A CA 1
ATOM 1414 C C . PHE A 1 181 ? 23.555 -10.374 11.474 1.00 77.81 181 PHE A C 1
ATOM 1416 O O . PHE A 1 181 ? 23.518 -10.541 10.255 1.00 77.81 181 PHE A O 1
ATOM 1423 N N . PRO A 1 182 ? 24.325 -9.421 12.039 1.00 67.25 182 PRO A N 1
ATOM 1424 C CA . PRO A 1 182 ? 25.031 -8.378 11.278 1.00 67.25 182 PRO A CA 1
ATOM 1425 C C . PRO A 1 182 ? 26.114 -8.910 10.319 1.00 67.25 182 PRO A C 1
ATOM 1427 O O . PRO A 1 182 ? 26.688 -8.156 9.537 1.00 67.25 182 PRO A O 1
ATOM 1430 N N . ASN A 1 183 ? 26.409 -10.212 10.368 1.00 65.12 183 ASN A N 1
ATOM 1431 C CA . ASN A 1 183 ? 27.383 -10.875 9.500 1.00 65.12 183 ASN A CA 1
ATOM 1432 C C . ASN A 1 183 ? 26.766 -11.436 8.205 1.00 65.12 183 ASN A C 1
ATOM 1434 O O . ASN A 1 183 ? 27.505 -11.885 7.333 1.00 65.12 183 ASN A O 1
ATOM 1438 N N . TYR A 1 184 ? 25.436 -11.435 8.066 1.00 56.25 184 TYR A N 1
ATOM 1439 C CA . TYR A 1 184 ? 24.753 -11.823 6.832 1.00 56.25 184 TYR A CA 1
ATOM 1440 C C . TYR A 1 184 ? 24.275 -10.565 6.107 1.00 56.25 184 TYR A C 1
ATOM 1442 O O . TYR A 1 184 ? 23.369 -9.889 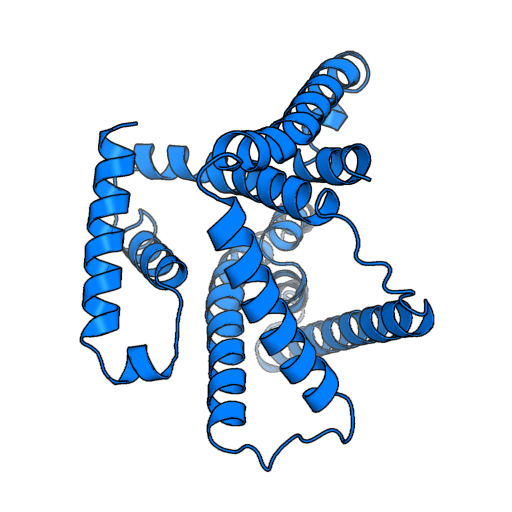6.581 1.00 56.25 184 TYR A O 1
ATOM 1450 N N . GLY A 1 185 ? 24.886 -10.263 4.958 1.00 53.53 185 GLY A N 1
ATOM 1451 C CA . GLY A 1 185 ? 24.451 -9.168 4.086 1.00 53.53 185 GLY A CA 1
ATOM 1452 C C . GLY A 1 185 ? 25.322 -7.911 4.085 1.00 53.53 185 GLY A C 1
ATOM 1453 O O . GLY A 1 185 ? 24.912 -6.953 3.443 1.00 53.53 185 GLY A O 1
ATOM 1454 N N . GLN A 1 186 ? 26.510 -7.915 4.712 1.00 48.62 186 GLN A N 1
ATOM 1455 C CA . GLN A 1 186 ? 27.489 -6.835 4.522 1.00 48.62 186 GLN A CA 1
ATOM 1456 C C . GLN A 1 186 ? 27.901 -6.774 3.050 1.00 48.62 186 GLN A C 1
ATOM 1458 O O . GLN A 1 186 ? 28.760 -7.530 2.589 1.00 48.62 186 GLN A O 1
ATOM 1463 N N . THR A 1 187 ? 27.272 -5.874 2.301 1.00 47.44 187 THR A N 1
ATOM 1464 C CA . THR A 1 187 ? 27.780 -5.475 0.994 1.00 47.44 187 THR A CA 1
ATOM 1465 C C . THR A 1 187 ? 28.770 -4.362 1.276 1.00 47.44 187 THR A C 1
ATOM 1467 O O . THR A 1 187 ? 28.395 -3.197 1.410 1.00 47.44 187 THR A O 1
ATOM 1470 N N . ASP A 1 188 ? 30.028 -4.767 1.439 1.00 47.06 188 ASP A N 1
ATOM 1471 C CA . ASP A 1 188 ? 31.199 -3.923 1.669 1.00 47.06 188 ASP A CA 1
ATOM 1472 C C . ASP A 1 188 ? 31.069 -2.584 0.900 1.00 47.06 188 ASP A C 1
ATOM 1474 O O . ASP A 1 188 ? 31.008 -2.561 -0.333 1.00 47.06 188 ASP A O 1
ATOM 1478 N N . ASN A 1 189 ? 30.955 -1.479 1.651 1.00 44.50 189 ASN A N 1
ATOM 1479 C CA . ASN A 1 189 ? 30.709 -0.071 1.265 1.00 44.50 189 ASN A CA 1
ATOM 1480 C C . ASN A 1 189 ? 29.268 0.474 1.149 1.00 44.50 189 ASN A C 1
ATOM 1482 O O . ASN A 1 189 ? 29.120 1.696 1.170 1.00 44.50 189 ASN A O 1
ATOM 1486 N N . SER A 1 190 ? 28.202 -0.328 1.057 1.00 46.72 190 SER A N 1
ATOM 1487 C CA . SER A 1 190 ? 26.829 0.231 0.961 1.00 46.72 190 SER A CA 1
ATOM 1488 C C . SER A 1 190 ? 26.209 0.498 2.333 1.00 46.72 190 SER A C 1
ATOM 1490 O O . SER A 1 190 ? 25.579 1.535 2.537 1.00 46.72 190 SER A O 1
ATOM 1492 N N . ASP A 1 191 ? 26.473 -0.387 3.293 1.00 47.00 191 ASP A N 1
ATOM 1493 C CA . ASP A 1 191 ? 25.888 -0.316 4.634 1.00 47.00 191 ASP A CA 1
ATOM 1494 C C . ASP A 1 191 ? 26.523 0.796 5.475 1.00 47.00 191 ASP A C 1
ATOM 1496 O O . ASP A 1 191 ? 25.808 1.533 6.140 1.00 47.00 191 ASP A O 1
ATOM 1500 N N . GLN A 1 192 ? 27.831 1.050 5.331 1.00 41.50 192 GLN A N 1
ATOM 1501 C CA . GLN A 1 192 ? 28.479 2.216 5.952 1.00 41.50 192 GLN A CA 1
ATOM 1502 C C . GLN A 1 192 ? 27.954 3.548 5.398 1.00 41.50 192 GLN A C 1
ATOM 1504 O O . GLN A 1 192 ? 27.964 4.553 6.100 1.00 41.50 192 GLN A O 1
ATOM 1509 N N . HIS A 1 193 ? 27.486 3.581 4.146 1.00 43.62 193 HIS A N 1
ATOM 1510 C CA . HIS A 1 193 ? 26.833 4.761 3.583 1.00 43.62 193 HIS A CA 1
ATOM 1511 C C . HIS A 1 193 ? 25.390 4.928 4.070 1.00 43.62 193 HIS A C 1
ATOM 1513 O O . HIS A 1 193 ? 24.924 6.065 4.106 1.00 43.62 193 HIS A O 1
ATOM 1519 N N . LEU A 1 194 ? 24.705 3.839 4.436 1.00 44.47 194 LEU A N 1
ATOM 1520 C CA . LEU A 1 194 ? 23.364 3.854 5.024 1.00 44.47 194 LEU A CA 1
ATOM 1521 C C . LEU A 1 194 ? 23.413 4.182 6.518 1.00 44.47 194 LEU A C 1
ATOM 1523 O O . LEU A 1 194 ? 22.737 5.119 6.900 1.00 44.47 194 LEU A O 1
ATOM 1527 N N . GLU A 1 195 ? 24.275 3.544 7.317 1.00 42.78 195 GLU A N 1
ATOM 1528 C CA . GLU A 1 195 ? 24.495 3.863 8.741 1.00 42.78 195 GLU A CA 1
ATOM 1529 C C . GLU A 1 195 ? 25.017 5.288 8.931 1.00 42.78 195 GLU A C 1
ATOM 1531 O O . GLU A 1 195 ? 24.563 6.001 9.817 1.00 42.78 195 GLU A O 1
ATOM 1536 N N . LYS A 1 196 ? 25.939 5.750 8.074 1.00 38.12 196 LYS A N 1
ATOM 1537 C CA . LYS A 1 196 ? 26.410 7.140 8.120 1.00 38.12 196 LYS A CA 1
ATOM 1538 C C . LYS A 1 196 ? 25.331 8.120 7.667 1.00 38.12 196 LYS A C 1
ATOM 1540 O O . LYS A 1 196 ? 25.265 9.211 8.211 1.00 38.12 196 LYS A O 1
ATOM 1545 N N . LYS A 1 197 ? 24.459 7.733 6.723 1.00 44.03 197 LYS A N 1
ATOM 1546 C CA . LYS A 1 197 ? 23.250 8.507 6.410 1.00 44.03 197 LYS A CA 1
ATOM 1547 C C . LYS A 1 197 ? 22.260 8.489 7.560 1.00 44.03 197 LYS A C 1
ATOM 1549 O O . LYS A 1 197 ? 21.628 9.507 7.755 1.00 44.03 197 LYS A O 1
ATOM 1554 N N . GLU A 1 198 ? 22.088 7.384 8.273 1.00 42.78 198 GLU A N 1
ATOM 1555 C CA . GLU A 1 198 ? 21.146 7.254 9.386 1.00 42.78 198 GLU A CA 1
ATOM 1556 C C . GLU A 1 198 ? 21.634 8.060 10.592 1.00 42.78 198 GLU A C 1
ATOM 1558 O O . GLU A 1 198 ? 20.847 8.813 11.137 1.00 42.78 198 GLU A O 1
ATOM 1563 N N . ASP A 1 199 ? 22.931 8.031 10.916 1.00 38.25 199 ASP A N 1
ATOM 1564 C CA . ASP A 1 199 ? 23.560 8.870 11.951 1.00 38.25 199 ASP A CA 1
ATOM 1565 C C . ASP A 1 199 ? 23.608 10.359 11.544 1.00 38.25 199 ASP A C 1
ATOM 1567 O O . ASP A 1 199 ? 23.348 11.230 12.371 1.00 38.25 199 ASP A O 1
ATOM 1571 N N . ASP A 1 200 ? 23.855 10.686 10.266 1.00 42.44 200 ASP A N 1
ATOM 1572 C CA . ASP A 1 200 ? 23.711 12.063 9.761 1.00 42.44 200 ASP A CA 1
ATOM 1573 C C . ASP A 1 200 ? 22.232 12.500 9.726 1.00 42.44 200 ASP A C 1
ATOM 1575 O O . ASP A 1 200 ? 21.947 13.658 10.005 1.00 42.44 200 ASP A O 1
ATOM 1579 N N . THR A 1 201 ? 21.281 11.591 9.472 1.00 44.38 201 THR A N 1
ATOM 1580 C CA . THR A 1 201 ? 19.830 11.865 9.501 1.00 44.38 201 THR A CA 1
ATOM 1581 C C . THR A 1 201 ? 19.326 12.006 10.932 1.00 44.38 201 THR A C 1
ATOM 1583 O O . THR A 1 201 ? 18.500 12.871 11.166 1.00 44.38 201 THR A O 1
ATOM 1586 N N . ASP A 1 202 ? 19.831 11.240 11.900 1.00 46.78 202 ASP A N 1
ATOM 1587 C CA . ASP A 1 202 ? 19.513 11.386 13.328 1.00 46.78 202 ASP A CA 1
ATOM 1588 C C . ASP A 1 202 ? 20.127 12.676 13.890 1.00 46.78 202 ASP A C 1
ATOM 1590 O O . ASP A 1 202 ? 19.499 13.387 14.676 1.00 46.78 202 ASP A O 1
ATOM 1594 N N . LYS A 1 203 ? 21.335 13.046 13.443 1.00 43.31 203 LYS A N 1
ATOM 1595 C CA . LYS A 1 203 ? 21.963 14.334 13.779 1.00 43.31 203 LYS A CA 1
ATOM 1596 C C . LYS A 1 203 ? 21.251 15.509 13.126 1.00 43.31 203 LYS A C 1
ATOM 1598 O O . LYS A 1 203 ? 21.054 16.518 13.801 1.00 43.31 203 LYS A O 1
ATOM 1603 N N . ASP A 1 204 ? 20.835 15.394 11.868 1.00 47.59 204 ASP A N 1
ATOM 1604 C CA . ASP A 1 204 ? 20.023 16.403 11.192 1.00 47.59 204 ASP A CA 1
ATOM 1605 C C . ASP A 1 204 ? 18.620 16.464 11.798 1.00 47.59 204 ASP A C 1
ATOM 1607 O O . ASP A 1 204 ? 18.150 17.563 12.055 1.00 47.59 204 ASP A O 1
ATOM 1611 N N . GLN A 1 205 ? 17.990 15.343 12.163 1.00 47.34 205 GLN A N 1
ATOM 1612 C CA . GLN A 1 205 ? 16.724 15.305 12.904 1.00 47.34 205 GLN A CA 1
ATOM 1613 C C . GLN A 1 205 ? 16.864 15.959 14.277 1.00 47.34 205 GLN A C 1
ATOM 1615 O O . GLN A 1 205 ? 16.025 16.781 14.627 1.00 47.34 205 GLN A O 1
ATOM 1620 N N . ALA A 1 206 ? 17.944 15.710 15.022 1.00 46.81 206 ALA A N 1
ATOM 1621 C CA . ALA A 1 206 ? 18.223 16.396 16.283 1.00 46.81 206 ALA A CA 1
ATOM 1622 C C . ALA A 1 206 ? 18.447 17.909 16.088 1.00 46.81 206 ALA A C 1
ATOM 1624 O O . ALA A 1 206 ? 18.027 18.718 16.919 1.00 46.81 206 ALA A O 1
ATOM 1625 N N . LYS A 1 207 ? 19.044 18.315 14.961 1.00 41.75 207 LYS A N 1
ATOM 1626 C CA . LYS A 1 207 ? 19.234 19.723 14.574 1.00 41.75 207 LYS A CA 1
ATOM 1627 C C . LYS A 1 207 ? 17.924 20.384 14.126 1.00 41.75 207 LYS A C 1
ATOM 1629 O O . LYS A 1 207 ? 17.653 21.516 14.514 1.00 41.75 207 LYS A O 1
ATOM 1634 N N . ILE A 1 208 ? 17.075 19.670 13.385 1.00 45.66 208 ILE A N 1
ATOM 1635 C CA . ILE A 1 208 ? 15.722 20.074 12.970 1.00 45.66 208 ILE A CA 1
ATOM 1636 C C . ILE A 1 208 ? 14.799 20.163 14.196 1.00 45.66 208 ILE A C 1
ATOM 1638 O O . ILE A 1 208 ? 13.994 21.087 14.297 1.00 45.66 208 ILE A O 1
ATOM 1642 N N . GLN A 1 209 ? 14.962 19.273 15.177 1.00 44.78 209 GLN A N 1
ATOM 1643 C CA . GLN A 1 209 ? 14.219 19.283 16.436 1.00 44.78 209 GLN A CA 1
ATOM 1644 C C . GLN A 1 209 ? 14.614 20.473 17.324 1.00 44.78 209 GLN A C 1
ATOM 1646 O O . GLN A 1 209 ? 13.747 21.048 17.980 1.00 44.78 209 GLN A O 1
ATOM 1651 N N . GLN A 1 210 ? 15.874 20.925 17.280 1.00 44.34 210 GLN A N 1
ATOM 1652 C CA . GLN A 1 210 ? 16.313 22.166 17.940 1.00 44.34 210 GLN A CA 1
ATOM 1653 C C . GLN A 1 210 ? 15.892 23.451 17.203 1.00 44.34 210 GLN A C 1
ATOM 1655 O O . GLN A 1 210 ? 15.727 24.485 17.842 1.00 44.34 210 GLN A O 1
ATOM 1660 N N . ILE A 1 211 ? 15.643 23.398 15.889 1.00 49.22 211 ILE A N 1
ATOM 1661 C CA . ILE A 1 211 ? 15.047 24.507 15.111 1.00 49.22 211 ILE A CA 1
ATOM 1662 C C . ILE A 1 211 ? 13.509 24.584 15.325 1.00 49.22 211 ILE A C 1
ATOM 1664 O O . ILE A 1 211 ? 12.852 25.559 14.948 1.00 49.22 211 ILE A O 1
ATOM 1668 N N . SER A 1 212 ? 12.910 23.573 15.973 1.00 48.78 212 SER A N 1
ATOM 1669 C CA . SER A 1 212 ? 11.460 23.339 15.961 1.00 48.78 212 SER A CA 1
ATOM 1670 C C . SER A 1 212 ? 10.599 24.252 16.840 1.00 48.78 212 SER A C 1
ATOM 1672 O O . SER A 1 212 ? 9.398 24.320 16.594 1.00 48.78 212 SER A O 1
ATOM 1674 N N . GLU A 1 213 ? 11.145 25.023 17.786 1.00 47.62 213 GLU A N 1
ATOM 1675 C CA . GLU A 1 213 ? 10.288 25.868 18.640 1.00 47.62 213 GLU A CA 1
ATOM 1676 C C . GLU A 1 213 ? 9.800 27.164 17.959 1.00 47.62 213 GLU A C 1
ATOM 1678 O O . GLU A 1 213 ? 8.824 27.756 18.414 1.00 47.62 213 GLU A O 1
ATOM 1683 N N . GLN A 1 214 ? 10.390 27.582 16.828 1.00 43.16 214 GLN A N 1
ATOM 1684 C CA . GLN A 1 214 ? 9.923 28.755 16.058 1.00 43.16 214 GLN A CA 1
ATOM 1685 C C . GLN A 1 214 ? 9.427 28.446 14.632 1.00 43.16 214 GLN A C 1
ATOM 1687 O O . GLN A 1 214 ? 8.714 29.266 14.054 1.00 43.16 214 GLN A O 1
ATOM 1692 N N . GLN A 1 215 ? 9.737 27.274 14.059 1.00 48.62 215 GLN A N 1
ATOM 1693 C CA . GLN A 1 215 ? 9.499 26.966 12.634 1.00 48.62 215 GLN A CA 1
ATOM 1694 C C . GLN A 1 215 ? 8.407 25.900 12.382 1.00 48.62 215 GLN A C 1
ATOM 1696 O O . GLN A 1 215 ? 8.138 25.521 11.243 1.00 48.62 215 GLN A O 1
ATOM 1701 N N . GLN A 1 216 ? 7.724 25.426 13.430 1.00 51.00 216 GLN A N 1
ATOM 1702 C CA . GLN A 1 216 ? 6.742 24.338 13.328 1.00 51.00 216 GLN A CA 1
ATOM 1703 C C . GLN A 1 216 ? 5.512 24.695 12.470 1.00 51.00 216 GLN A C 1
ATOM 1705 O O . GLN A 1 216 ? 4.959 23.828 11.800 1.00 51.00 216 GLN A O 1
ATOM 1710 N N . PHE A 1 217 ? 5.105 25.970 12.419 1.00 49.16 217 PHE A N 1
ATOM 1711 C CA . PHE A 1 217 ? 3.963 26.402 11.600 1.00 49.16 217 PHE A CA 1
ATOM 1712 C C . PHE A 1 217 ? 4.266 26.457 10.096 1.00 49.16 217 PHE A C 1
ATOM 1714 O O . PHE A 1 217 ? 3.373 26.205 9.288 1.00 49.16 217 PHE A O 1
ATOM 1721 N N . THR A 1 218 ? 5.504 26.760 9.694 1.00 53.38 218 THR A N 1
ATOM 1722 C CA . THR A 1 218 ? 5.850 26.885 8.270 1.00 53.38 218 THR A CA 1
ATOM 1723 C C . THR A 1 218 ? 6.022 25.519 7.608 1.00 53.38 218 THR A C 1
ATOM 1725 O O . THR A 1 218 ? 5.519 25.334 6.504 1.00 53.38 218 THR A O 1
ATOM 1728 N N . SER A 1 219 ? 6.589 24.521 8.295 1.00 58.38 219 SER A N 1
ATOM 1729 C CA . SER A 1 219 ? 6.744 23.162 7.744 1.00 58.38 219 SER A CA 1
ATOM 1730 C C . SER A 1 219 ? 5.418 22.431 7.480 1.00 58.38 219 SER A C 1
ATOM 1732 O O . SER A 1 219 ? 5.361 21.604 6.576 1.00 58.38 219 SER A O 1
ATOM 1734 N N . PHE A 1 220 ? 4.335 22.749 8.203 1.00 61.12 220 PHE A N 1
ATOM 1735 C CA . PHE A 1 220 ? 2.998 22.203 7.912 1.00 61.12 220 PHE A CA 1
ATOM 1736 C C . PHE A 1 220 ? 2.265 22.947 6.786 1.00 61.12 220 PHE A C 1
ATOM 1738 O O . PHE A 1 220 ? 1.443 22.349 6.096 1.00 61.12 220 PHE A O 1
ATOM 1745 N N . LEU A 1 221 ? 2.552 24.238 6.582 1.00 67.25 221 LEU A N 1
ATOM 1746 C CA . LEU A 1 221 ? 1.942 25.051 5.519 1.00 67.25 221 LEU A CA 1
ATOM 1747 C C . LEU A 1 221 ? 2.549 24.785 4.141 1.00 67.25 221 LEU A C 1
ATOM 1749 O O . LEU A 1 221 ? 1.857 24.867 3.128 1.00 67.25 221 LEU A O 1
ATOM 1753 N N . VAL A 1 222 ? 3.830 24.437 4.112 1.00 73.88 222 VAL A N 1
ATOM 1754 C CA . VAL A 1 222 ? 4.608 24.182 2.898 1.00 73.88 222 VAL A CA 1
ATOM 1755 C C . VAL A 1 222 ? 3.968 23.079 2.022 1.00 73.88 222 VAL A C 1
ATOM 1757 O O . VAL A 1 222 ? 3.721 23.351 0.849 1.00 73.88 222 VAL A O 1
ATOM 1760 N N . PRO A 1 223 ? 3.535 21.918 2.556 1.00 74.56 223 PRO A N 1
ATOM 1761 C CA . PRO A 1 223 ? 2.798 20.908 1.786 1.00 74.56 223 PRO A CA 1
ATOM 1762 C C . PRO A 1 223 ? 1.348 21.283 1.429 1.00 74.56 223 PRO A C 1
ATOM 1764 O O . PRO A 1 223 ? 0.759 20.695 0.525 1.00 74.56 223 PRO A O 1
ATOM 1767 N N . ILE A 1 224 ? 0.730 22.245 2.127 1.00 81.19 224 ILE A N 1
ATOM 1768 C CA . ILE A 1 224 ? -0.651 22.672 1.830 1.00 81.19 224 ILE A CA 1
ATOM 1769 C C . ILE A 1 224 ? -0.703 23.413 0.492 1.00 81.19 224 ILE A C 1
ATOM 1771 O O . ILE A 1 224 ? -1.678 23.275 -0.246 1.00 81.19 224 ILE A O 1
ATOM 1775 N N . PHE A 1 225 ? 0.341 24.173 0.155 1.00 82.25 225 PHE A N 1
ATOM 1776 C CA . PHE A 1 225 ? 0.349 25.001 -1.046 1.00 82.25 225 PHE A CA 1
ATOM 1777 C C . PHE A 1 225 ? 0.270 24.181 -2.352 1.00 82.25 225 PHE A C 1
ATOM 1779 O O . PHE A 1 225 ? -0.660 24.429 -3.125 1.00 82.25 225 PHE A O 1
ATOM 1786 N N . PRO A 1 226 ? 1.116 23.159 -2.604 1.00 80.94 226 PRO A N 1
ATOM 1787 C CA . PRO A 1 226 ? 1.000 22.339 -3.812 1.00 80.94 226 PRO A CA 1
ATOM 1788 C C . PRO A 1 226 ? -0.310 21.552 -3.876 1.00 80.94 226 PRO A C 1
ATOM 1790 O O . PRO A 1 226 ? -0.897 21.424 -4.950 1.00 80.94 226 PRO A O 1
ATOM 1793 N N . VAL A 1 227 ? -0.815 21.074 -2.733 1.00 81.31 227 VAL A N 1
ATOM 1794 C CA . VAL A 1 227 ? -2.116 20.389 -2.652 1.00 81.31 227 VAL A CA 1
ATOM 1795 C C . VAL A 1 227 ? -3.259 21.335 -3.032 1.00 81.31 227 VAL A C 1
ATOM 1797 O O . VAL A 1 227 ? -4.126 20.968 -3.826 1.00 81.31 227 VAL A O 1
ATOM 1800 N N . PHE A 1 228 ? -3.241 22.572 -2.531 1.00 84.56 228 PHE A N 1
ATOM 1801 C CA . PHE A 1 228 ? -4.248 23.587 -2.839 1.00 84.56 228 PHE A CA 1
ATOM 1802 C C . PHE A 1 228 ? -4.204 24.030 -4.307 1.00 84.56 228 PHE A C 1
ATOM 1804 O O . PHE A 1 228 ? -5.242 24.087 -4.966 1.00 84.56 228 PHE A O 1
ATOM 1811 N N . VAL A 1 229 ? -3.010 24.287 -4.849 1.00 83.88 229 VAL A N 1
ATOM 1812 C CA . VAL A 1 229 ? -2.828 24.634 -6.267 1.00 83.88 229 VAL A CA 1
ATOM 1813 C C . VAL A 1 229 ? -3.298 23.489 -7.166 1.00 83.88 229 VAL A C 1
ATOM 1815 O O . VAL A 1 229 ? -4.041 23.720 -8.117 1.00 83.88 229 VAL A O 1
ATOM 1818 N N . SER A 1 230 ? -2.958 22.246 -6.8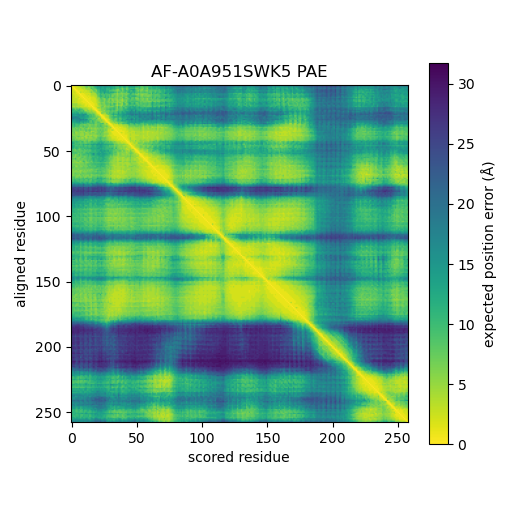24 1.00 81.50 230 SER A N 1
ATOM 1819 C CA . SER A 1 230 ? -3.423 21.059 -7.550 1.00 81.50 230 SER A CA 1
ATOM 1820 C C . SER A 1 230 ? -4.944 20.937 -7.535 1.00 81.50 230 SER A C 1
ATOM 1822 O O . SER A 1 230 ? -5.553 20.654 -8.563 1.00 81.50 230 SER A O 1
ATOM 1824 N N . TYR A 1 231 ? -5.580 21.221 -6.397 1.00 84.12 231 TYR A N 1
ATOM 1825 C CA . TYR A 1 231 ? -7.037 21.228 -6.281 1.00 84.12 231 TYR A CA 1
ATOM 1826 C C . TYR A 1 231 ? -7.697 22.311 -7.154 1.00 84.12 231 TYR A C 1
ATOM 1828 O O . TYR A 1 231 ? -8.731 22.058 -7.780 1.00 84.12 231 TYR A O 1
ATOM 1836 N N . LEU A 1 232 ? -7.099 23.506 -7.242 1.00 84.19 232 LEU A N 1
ATOM 1837 C CA . LEU A 1 232 ? -7.569 24.567 -8.142 1.00 84.19 232 LEU A CA 1
ATOM 1838 C C . LEU A 1 232 ? -7.414 24.181 -9.615 1.00 84.19 232 LEU A C 1
ATOM 1840 O O . LEU A 1 232 ? -8.335 24.411 -10.396 1.00 84.19 232 LEU A O 1
ATOM 1844 N N . ILE A 1 233 ? -6.290 23.563 -9.990 1.00 83.25 233 ILE A N 1
ATOM 1845 C CA . ILE A 1 233 ? -6.043 23.095 -11.360 1.00 83.25 233 ILE A CA 1
ATOM 1846 C C . ILE A 1 233 ? -7.070 22.034 -11.749 1.00 83.25 233 ILE A C 1
ATOM 1848 O O . ILE A 1 233 ? -7.693 22.159 -12.799 1.00 83.25 233 ILE A O 1
ATOM 1852 N N . VAL A 1 234 ? -7.305 21.031 -10.899 1.00 82.00 234 VAL A N 1
ATOM 1853 C CA . VAL A 1 234 ? -8.298 19.984 -11.176 1.00 82.00 234 VAL A CA 1
ATOM 1854 C C . VAL A 1 234 ? -9.679 20.597 -11.390 1.00 82.00 234 VAL A C 1
ATOM 1856 O O . VAL A 1 234 ? -10.327 20.298 -12.388 1.00 82.00 234 VAL A O 1
ATOM 1859 N N . ASN A 1 235 ? -10.120 21.503 -10.513 1.00 81.81 235 ASN A N 1
ATOM 1860 C CA . ASN A 1 235 ? -11.437 22.129 -10.648 1.00 81.81 235 ASN A CA 1
ATOM 1861 C C . ASN A 1 235 ? -11.541 23.096 -11.835 1.00 81.81 235 ASN A C 1
ATOM 1863 O O . ASN A 1 235 ? -12.597 23.165 -12.460 1.00 81.81 235 ASN A O 1
ATOM 1867 N N . GLY A 1 236 ? -10.467 23.816 -12.167 1.00 81.12 236 GLY A N 1
ATOM 1868 C CA . GLY A 1 236 ? -10.428 24.729 -13.309 1.00 81.12 236 GLY A CA 1
ATOM 1869 C C . GLY A 1 236 ? -10.387 23.996 -14.649 1.00 81.12 236 GLY A C 1
ATOM 1870 O O . GLY A 1 236 ? -11.156 24.311 -15.554 1.00 81.12 236 GLY A O 1
ATOM 1871 N N . VAL A 1 237 ? -9.538 22.974 -14.776 1.00 78.06 237 VAL A N 1
ATO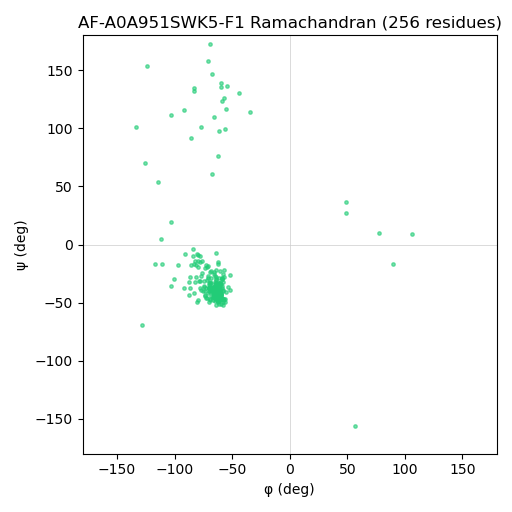M 1872 C CA . VAL A 1 237 ? -9.408 22.172 -16.002 1.00 78.06 237 VAL A CA 1
ATOM 1873 C C . VAL A 1 237 ? -10.628 21.272 -16.202 1.00 78.06 237 VAL A C 1
ATOM 1875 O O . VAL A 1 237 ? -11.049 21.057 -17.340 1.00 78.06 237 VAL A O 1
ATOM 1878 N N . ALA A 1 238 ? -11.275 20.823 -15.124 1.00 76.75 238 ALA A N 1
ATOM 1879 C CA . ALA A 1 238 ? -12.509 20.051 -15.213 1.00 76.75 238 ALA A CA 1
ATOM 1880 C C . ALA A 1 238 ? -13.690 20.807 -15.851 1.00 76.75 238 ALA A C 1
ATOM 1882 O O . ALA A 1 238 ? -14.666 20.166 -16.238 1.00 76.75 238 ALA A O 1
ATOM 1883 N N . LEU A 1 239 ? -13.616 22.139 -15.988 1.00 73.81 239 LEU A N 1
ATOM 1884 C CA . LEU A 1 239 ? -14.590 22.919 -16.763 1.00 73.81 239 LEU A CA 1
ATOM 1885 C C . LEU A 1 239 ? -14.462 22.683 -18.275 1.00 73.81 239 LEU A C 1
ATOM 1887 O O . LEU A 1 239 ? -15.445 22.824 -18.997 1.00 73.81 239 LEU A O 1
ATOM 1891 N N . PHE A 1 240 ? -13.269 2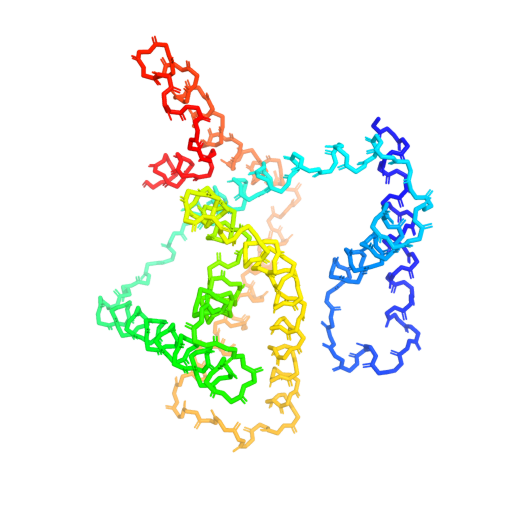2.316 -18.748 1.00 78.19 240 PHE A N 1
ATOM 1892 C CA . PHE A 1 240 ? -12.973 22.097 -20.164 1.00 78.19 240 PHE A CA 1
ATOM 1893 C C . PHE A 1 240 ? -12.900 20.609 -20.522 1.00 78.19 240 PHE A C 1
ATOM 1895 O O . PHE A 1 240 ? -13.318 20.219 -21.608 1.00 78.19 240 PHE A O 1
ATOM 1902 N N . VAL A 1 241 ? -12.392 19.771 -19.612 1.00 80.56 241 VAL A N 1
ATOM 1903 C CA . VAL A 1 241 ? -12.248 18.322 -19.812 1.00 80.56 241 VAL A CA 1
ATOM 1904 C C . VAL A 1 241 ? -12.767 17.578 -18.573 1.00 80.56 241 VAL A C 1
ATOM 1906 O O . VAL A 1 241 ? -12.044 17.470 -17.579 1.00 80.56 241 VAL A O 1
ATOM 1909 N N . PRO A 1 242 ? -13.995 17.023 -18.607 1.00 74.00 242 PRO A N 1
ATOM 1910 C CA . PRO A 1 242 ? -14.599 16.343 -17.455 1.00 74.00 242 PRO A CA 1
ATOM 1911 C C . PRO A 1 242 ? -13.783 15.149 -16.939 1.00 74.00 242 PRO A C 1
ATOM 1913 O O . PRO A 1 242 ? -13.775 14.886 -15.738 1.00 74.00 242 PRO A O 1
ATOM 1916 N N . SER A 1 243 ? -13.045 14.474 -17.827 1.00 71.38 243 SER A N 1
ATOM 1917 C CA . SER A 1 243 ? -12.204 13.308 -17.516 1.00 71.38 243 SER A CA 1
ATOM 1918 C C . SER A 1 243 ? -11.070 13.603 -16.528 1.00 71.38 243 SER A C 1
ATOM 1920 O O . SER A 1 243 ? -10.522 12.687 -15.928 1.00 71.38 243 SER A O 1
ATOM 1922 N N . VAL A 1 244 ? -10.726 14.876 -16.307 1.00 71.62 244 VAL A N 1
ATOM 1923 C CA . VAL A 1 244 ? -9.691 15.274 -15.339 1.00 71.62 244 VAL A CA 1
ATOM 1924 C C . VAL A 1 244 ? -10.125 15.015 -13.893 1.00 71.62 244 VAL A C 1
ATOM 1926 O O . VAL A 1 244 ? -9.271 14.806 -13.035 1.00 71.62 244 VAL A O 1
ATOM 1929 N N . LYS A 1 245 ? -11.436 14.938 -13.619 1.00 66.44 245 LYS A N 1
ATOM 1930 C CA . LYS A 1 245 ? -11.952 14.576 -12.287 1.00 66.44 245 LYS A CA 1
ATOM 1931 C C . LYS A 1 245 ? -11.735 13.108 -11.923 1.00 66.44 245 LYS A C 1
ATOM 1933 O O . LYS A 1 245 ? -11.822 12.772 -10.747 1.00 66.44 245 LYS A O 1
ATOM 1938 N N . GLU A 1 246 ? -11.477 12.246 -12.904 1.00 68.38 246 GLU A N 1
ATOM 1939 C CA . GLU A 1 246 ? -11.250 10.817 -12.662 1.00 68.38 246 GLU A CA 1
ATOM 1940 C C . GLU A 1 246 ? -9.809 10.518 -12.227 1.00 68.38 246 GLU A C 1
ATOM 1942 O O . GLU A 1 246 ? -9.524 9.442 -11.705 1.00 68.38 246 GLU A O 1
ATOM 1947 N N . LEU A 1 247 ? -8.895 11.479 -12.397 1.00 72.25 247 LEU A N 1
ATOM 1948 C CA . LEU A 1 247 ? -7.504 11.327 -11.995 1.00 72.25 247 LEU A CA 1
ATOM 1949 C C . LEU A 1 247 ? -7.316 11.647 -10.500 1.00 72.25 247 LEU A C 1
ATOM 1951 O O . LEU A 1 247 ? -7.796 12.677 -10.020 1.00 72.25 247 LEU A O 1
ATOM 1955 N N . PRO A 1 248 ? -6.572 10.812 -9.750 1.00 73.75 248 PRO A N 1
ATOM 1956 C CA . PRO A 1 248 ? -6.272 11.083 -8.349 1.00 73.75 248 PRO A CA 1
ATOM 1957 C C . PRO A 1 248 ? -5.522 12.404 -8.140 1.00 73.75 248 PRO A C 1
ATOM 1959 O O . PRO A 1 248 ? -4.557 12.701 -8.845 1.00 73.75 248 PRO A O 1
ATOM 1962 N N . LEU A 1 249 ? -5.902 13.152 -7.097 1.00 77.00 249 LEU A N 1
ATOM 1963 C CA . LEU A 1 249 ? -5.318 14.460 -6.764 1.00 77.00 249 LEU A CA 1
ATOM 1964 C C . LEU A 1 249 ? -3.785 14.421 -6.637 1.00 77.00 249 LEU A C 1
ATOM 1966 O O . LEU A 1 249 ? -3.110 15.353 -7.070 1.00 77.00 249 LEU A O 1
ATOM 1970 N N . PHE A 1 250 ? -3.229 13.333 -6.097 1.00 75.06 250 PHE A N 1
ATOM 1971 C CA . PHE A 1 250 ? -1.790 13.213 -5.870 1.00 75.06 250 PHE A CA 1
ATOM 1972 C C . PHE A 1 250 ? -0.960 13.289 -7.163 1.00 75.06 250 PHE A C 1
ATOM 1974 O O . PHE A 1 250 ? 0.170 13.762 -7.111 1.00 75.06 250 PHE A O 1
ATOM 1981 N N . PHE A 1 251 ? -1.495 12.879 -8.323 1.00 77.00 251 PHE A N 1
ATOM 1982 C CA . PHE A 1 251 ? -0.774 12.997 -9.598 1.00 77.00 251 PHE A CA 1
ATOM 1983 C C . PHE A 1 251 ? -0.488 14.458 -9.943 1.00 77.00 251 PHE A C 1
ATOM 1985 O O . PHE A 1 251 ? 0.620 14.793 -10.353 1.00 77.00 251 PHE A O 1
ATOM 1992 N N . PHE A 1 252 ? -1.468 15.337 -9.729 1.00 79.38 252 PHE A N 1
ATOM 1993 C CA . PHE A 1 252 ? -1.304 16.773 -9.946 1.00 79.38 252 PHE A CA 1
ATOM 1994 C C . PHE A 1 252 ? -0.350 17.380 -8.925 1.00 79.38 252 PHE A C 1
ATOM 1996 O O . PHE A 1 252 ? 0.485 18.199 -9.291 1.00 79.38 252 PHE A O 1
ATOM 2003 N N . VAL A 1 253 ? -0.406 16.913 -7.675 1.00 78.12 253 VAL A N 1
ATOM 2004 C CA . VAL A 1 253 ? 0.517 17.359 -6.624 1.00 78.12 253 VAL A CA 1
ATOM 2005 C C . VAL A 1 253 ? 1.961 17.043 -6.976 1.00 78.12 253 VAL A C 1
ATOM 2007 O O . VAL A 1 253 ? 2.811 17.905 -6.798 1.00 78.12 253 VAL A O 1
ATOM 2010 N N . ILE A 1 254 ? 2.239 15.860 -7.527 1.00 77.75 254 ILE A N 1
ATOM 2011 C CA . ILE A 1 254 ? 3.588 15.500 -7.978 1.00 77.75 254 ILE A CA 1
ATOM 2012 C C . ILE A 1 254 ? 4.083 16.462 -9.064 1.00 77.75 254 ILE A C 1
ATOM 2014 O O . ILE A 1 254 ? 5.229 16.889 -9.019 1.00 77.75 254 ILE A O 1
ATOM 2018 N N . VAL A 1 255 ? 3.220 16.827 -10.015 1.00 78.69 255 VAL A N 1
ATOM 2019 C CA . VAL A 1 255 ? 3.570 17.748 -11.109 1.00 78.69 255 VAL A CA 1
ATOM 2020 C C . VAL A 1 255 ? 3.762 19.184 -10.615 1.00 78.69 255 VAL A C 1
ATOM 2022 O O . VAL A 1 255 ? 4.625 19.882 -11.125 1.00 78.69 255 VAL A O 1
ATOM 2025 N N . VAL A 1 256 ? 2.956 19.633 -9.651 1.00 79.31 256 VAL A N 1
ATOM 2026 C CA . VAL A 1 256 ? 3.004 21.002 -9.109 1.00 79.31 256 VAL A CA 1
ATOM 2027 C C . VAL A 1 256 ? 4.137 21.189 -8.102 1.00 79.31 256 VAL A C 1
ATOM 2029 O O . VAL A 1 256 ? 4.648 22.295 -7.961 1.00 79.31 256 VAL A O 1
ATOM 2032 N N . ALA A 1 257 ? 4.489 20.138 -7.362 1.00 71.50 257 ALA A N 1
ATOM 2033 C CA . ALA A 1 257 ? 5.556 20.192 -6.370 1.00 71.50 257 ALA A CA 1
ATOM 2034 C C . ALA A 1 257 ? 6.961 20.086 -6.992 1.00 71.50 257 ALA A C 1
ATOM 2036 O O . ALA A 1 257 ? 7.918 20.465 -6.321 1.00 71.50 257 ALA A O 1
ATOM 2037 N N . TYR A 1 258 ? 7.075 19.569 -8.223 1.00 67.94 258 TYR A N 1
ATOM 2038 C CA . TYR A 1 258 ? 8.327 19.468 -8.984 1.00 67.94 258 TYR A CA 1
ATOM 2039 C C . TYR A 1 258 ? 8.722 20.806 -9.619 1.00 67.94 258 TYR A C 1
ATOM 2041 O O . TYR A 1 258 ? 9.922 21.155 -9.545 1.00 67.94 258 TYR A O 1
#

Secondary structure (DSSP, 8-state):
-HHHHHHHHHHHHHHHHHHHH-HHHHHHT--HHHHHHHHHHHHSTTTT--S-HHHHHHHHTHHHHHHHHHHHHHHHS--------HHHHHHHHHHHHHHHHHHHHHHHHHHHHHS-GGGGGGHHHHHHHHTSHHHHHHHHHHHHHHTT-HHHHHHHHHHHHHHHHHHHHHHHHHHHHHHH-TTS---TTTHHHHHHHHHHHHHHHHHHHHHHHHHHHHHHHTTHHHHHHHHHHHHHHTTT-GGGGGS-HHHHHHHHH-